Protein AF-A0A7V3ZSU4-F1 (afdb_monomer_lite)

Organism: NCBI:txid2052148

Radius of gyration: 18.37 Å; chains: 1; bounding box: 47×34×72 Å

Secondary structure (DSSP, 8-state):
------------------SSTTBSSSSB-S-----SS-EEEEEEEEEEESSTTSTTSEEEEEEEEEEEETTTEEEEEEESSSS-EEEEEEEEEEEETTEEEEEEEEEEE-SSSS--TT-SSTTTSS-TTT---GGGPPPP-TTEEEEEEEEEETTEEEEEEEESGGG---STTGGGGBGGGGSSS--TT--EEEEEEEEEEETTEEEEEEE-SS-EEEEEEEEETTEEEEEEEE-THHHHTT-TT---EEEEEEEEEE-

pLDDT: mean 83.42, std 14.7, range [30.23, 97.88]

Sequence (259 aa):
MKGWILNIIIIGVLYSQVGRVASLLEIPVADFPESSIPSYYFGNDFSMALNTNDNHFFDMDYIHFNVYFLEKFGAGINFFTTREIGIDFIYKFFSAPNVPSIALGVRNFTYARYISSAGGKPPDGGFKDENYTGKKRRNPEIFSIFIVSSYSIRDYNFHLGIGRGEFVGYGPHSKYLNTDVFVDTYHELAFGIFAGFEYKYSERFNYIVEIDGRDLTLGFKGKYGMVNYFFEITKLELWIWRAKSLYPRIAFGWMIRIK

Structure (mmCIF, N/CA/C/O backbone):
data_AF-A0A7V3ZSU4-F1
#
_entry.id   AF-A0A7V3ZSU4-F1
#
loop_
_atom_site.group_PDB
_atom_site.id
_atom_site.type_symbol
_atom_site.label_atom_id
_atom_site.label_alt_id
_atom_site.label_comp_id
_atom_site.label_asym_id
_atom_site.label_entity_id
_atom_site.label_seq_id
_atom_site.pdbx_PDB_ins_code
_atom_site.Cartn_x
_atom_site.Cartn_y
_atom_site.Cartn_z
_atom_site.occupancy
_atom_site.B_iso_or_equiv
_atom_site.auth_seq_id
_atom_site.auth_comp_id
_atom_site.auth_asym_id
_atom_site.auth_atom_id
_atom_site.pdbx_PDB_model_num
ATOM 1 N N . MET A 1 1 ? -4.220 17.898 46.103 1.00 39.12 1 MET A N 1
ATOM 2 C CA . MET A 1 1 ? -3.679 17.765 44.732 1.00 39.12 1 MET A CA 1
ATOM 3 C C . MET A 1 1 ? -4.814 17.384 43.806 1.00 39.12 1 MET A C 1
ATOM 5 O O . MET A 1 1 ? -5.595 16.509 44.149 1.00 39.12 1 MET A O 1
ATOM 9 N N . LYS A 1 2 ? -4.970 18.158 42.731 1.00 33.81 2 LYS A N 1
ATOM 10 C CA . LYS A 1 2 ? -6.132 18.172 41.840 1.00 33.81 2 LYS A CA 1
ATOM 11 C C . LYS A 1 2 ? -6.295 16.839 41.113 1.00 33.81 2 LYS A C 1
ATOM 13 O O . LYS A 1 2 ? -5.350 16.348 40.507 1.00 33.81 2 LYS A O 1
ATOM 18 N N . GLY A 1 3 ? -7.514 16.315 41.169 1.00 41.91 3 GLY A N 1
ATOM 19 C CA . GLY A 1 3 ? -7.972 15.233 40.318 1.00 41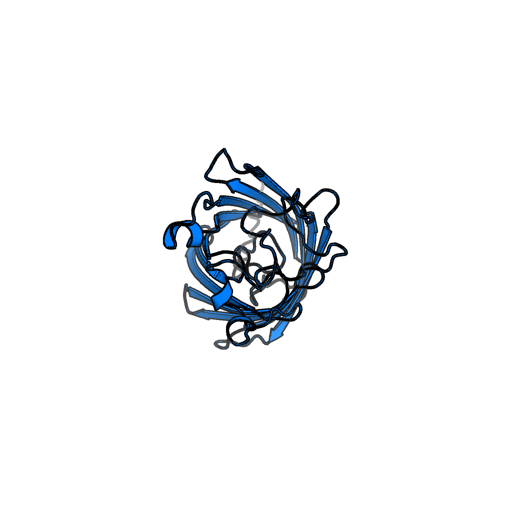.91 3 GLY A CA 1
ATOM 20 C C . GLY A 1 3 ? -8.172 15.721 38.891 1.00 41.91 3 GLY A C 1
ATOM 21 O O . GLY A 1 3 ? -8.811 16.744 38.686 1.00 41.91 3 GLY A O 1
ATOM 22 N N . TRP A 1 4 ? -7.624 14.961 37.949 1.00 36.72 4 TRP A N 1
ATOM 23 C CA . TRP A 1 4 ? -8.067 14.844 36.562 1.00 36.72 4 TRP A CA 1
ATOM 24 C C . TRP A 1 4 ? -7.744 13.412 36.131 1.00 36.72 4 TRP A C 1
ATOM 26 O O . TRP A 1 4 ? -6.718 13.134 35.520 1.00 36.72 4 TRP A O 1
ATOM 36 N N . ILE A 1 5 ? -8.614 12.479 36.523 1.00 42.09 5 ILE A N 1
ATOM 37 C CA . ILE A 1 5 ? -8.741 11.194 35.839 1.00 42.09 5 ILE A CA 1
ATOM 38 C C . ILE A 1 5 ? -9.513 11.517 34.563 1.00 42.09 5 ILE A C 1
ATOM 40 O O . ILE A 1 5 ? -10.736 11.638 34.591 1.00 42.09 5 ILE A O 1
ATOM 44 N N . LEU A 1 6 ? -8.803 11.726 33.455 1.00 35.16 6 LEU A N 1
ATOM 45 C CA . LEU A 1 6 ? -9.437 11.753 32.145 1.00 35.16 6 LEU A CA 1
ATOM 46 C C . LEU A 1 6 ? -9.429 10.324 31.600 1.00 35.16 6 LEU A C 1
ATOM 48 O O . LEU A 1 6 ? -8.487 9.883 30.945 1.00 35.16 6 LEU A O 1
ATOM 52 N N . ASN A 1 7 ? -10.495 9.596 31.920 1.00 36.03 7 ASN A N 1
ATOM 53 C CA . ASN A 1 7 ? -10.893 8.415 31.173 1.00 36.03 7 ASN A CA 1
ATOM 54 C C . ASN A 1 7 ? -11.222 8.847 29.737 1.00 36.03 7 ASN A C 1
ATOM 56 O O . ASN A 1 7 ? -12.282 9.410 29.484 1.00 36.03 7 ASN A O 1
ATOM 60 N N . ILE A 1 8 ? -10.322 8.567 28.798 1.00 37.16 8 ILE A N 1
ATOM 61 C CA . ILE A 1 8 ? -10.680 8.363 27.392 1.00 37.16 8 ILE A CA 1
ATOM 62 C C . ILE A 1 8 ? -10.180 6.966 27.040 1.00 37.16 8 ILE A C 1
ATOM 64 O O . ILE A 1 8 ? -9.132 6.781 26.429 1.00 37.16 8 ILE A O 1
ATOM 68 N N . ILE A 1 9 ? -10.932 5.968 27.494 1.00 36.97 9 ILE A N 1
ATOM 69 C CA . ILE A 1 9 ? -10.898 4.637 26.901 1.00 36.97 9 ILE A CA 1
ATOM 70 C C . ILE A 1 9 ? -11.862 4.711 25.718 1.00 36.97 9 ILE A C 1
ATOM 72 O O . ILE A 1 9 ? -13.071 4.589 25.882 1.00 36.97 9 ILE A O 1
ATOM 76 N N . ILE A 1 10 ? -11.325 4.972 24.528 1.00 35.75 10 ILE A N 1
ATOM 77 C CA . ILE A 1 10 ? -11.995 4.599 23.282 1.00 35.75 10 ILE A CA 1
ATOM 78 C C . ILE A 1 10 ? -11.337 3.286 22.867 1.00 35.75 10 ILE A C 1
ATOM 80 O O . ILE A 1 10 ? -10.329 3.291 22.163 1.00 35.75 10 ILE A O 1
ATOM 84 N N . ILE A 1 11 ? -11.881 2.166 23.348 1.00 33.34 11 ILE A N 1
ATOM 85 C CA . ILE A 1 11 ? -11.687 0.869 22.691 1.00 33.34 11 ILE A CA 1
ATOM 86 C C . ILE A 1 11 ? -12.668 0.882 21.520 1.00 33.34 11 ILE A C 1
ATOM 88 O O . ILE A 1 11 ? -13.802 0.430 21.623 1.00 33.34 11 ILE A O 1
ATOM 92 N N . GLY A 1 12 ? -12.258 1.537 20.438 1.00 30.23 12 GLY A N 1
ATOM 93 C CA . GLY A 1 12 ? -12.753 1.185 19.115 1.00 30.23 12 GLY A CA 1
ATOM 94 C C . GLY A 1 12 ? -11.880 0.050 18.596 1.00 30.23 12 GLY A C 1
ATOM 95 O O . GLY A 1 12 ? -10.727 -0.071 19.006 1.00 30.23 12 GLY A O 1
ATOM 96 N N . VAL A 1 13 ? -12.389 -0.778 17.694 1.00 33.59 13 VAL A N 1
ATOM 97 C CA . VAL A 1 13 ? -11.529 -1.676 16.918 1.00 33.59 13 VAL A CA 1
ATOM 98 C C . VAL A 1 13 ? -10.606 -0.784 16.077 1.00 33.59 13 VAL A C 1
ATOM 100 O O . VAL A 1 13 ? -11.036 -0.128 15.129 1.00 33.59 13 VAL A O 1
ATOM 103 N N . LEU A 1 14 ? -9.347 -0.644 16.495 1.00 35.84 14 LEU A N 1
ATOM 104 C CA . LEU A 1 14 ? -8.402 0.292 15.890 1.00 35.84 14 LEU A CA 1
ATOM 105 C C . LEU A 1 14 ? -7.689 -0.380 14.716 1.00 35.84 14 LEU A C 1
ATOM 107 O O . LEU A 1 14 ? -6.674 -1.046 14.891 1.00 35.84 14 LEU A O 1
ATOM 111 N N . TYR A 1 15 ? -8.209 -0.168 13.509 1.00 44.75 15 TYR A N 1
ATOM 112 C CA . TYR A 1 15 ? -7.490 -0.475 12.276 1.00 44.75 15 TYR A CA 1
ATOM 113 C C . TYR A 1 15 ? -6.281 0.463 12.148 1.00 44.75 15 TYR A C 1
ATOM 115 O O . TYR A 1 15 ? -6.431 1.689 12.115 1.00 44.75 15 TYR A O 1
ATOM 123 N N . SER A 1 16 ? -5.074 -0.097 12.091 1.00 38.56 16 SER A N 1
ATOM 124 C CA . SER A 1 16 ? -3.896 0.637 11.638 1.00 38.56 16 SER A CA 1
ATOM 125 C C . SER A 1 16 ? -3.973 0.726 10.116 1.00 38.56 16 SER A C 1
ATOM 127 O O . SER A 1 16 ? -3.949 -0.271 9.402 1.00 38.56 16 SER A O 1
ATOM 129 N N . GLN A 1 17 ? -4.138 1.939 9.613 1.00 49.03 17 GLN A N 1
ATOM 130 C CA . GLN A 1 17 ? -3.923 2.256 8.206 1.00 49.03 17 GLN A CA 1
ATOM 131 C C . GLN A 1 17 ? -2.614 3.026 8.145 1.00 49.03 17 GLN A C 1
ATOM 133 O O . GLN A 1 17 ? -2.356 3.839 9.046 1.00 49.03 17 GLN A O 1
ATOM 138 N N . VAL A 1 18 ? -1.793 2.759 7.135 1.00 57.19 18 VAL A N 1
ATOM 139 C CA . VAL A 1 18 ? -0.548 3.497 6.908 1.00 57.19 18 VAL A CA 1
ATOM 140 C C . VAL A 1 18 ? -0.363 3.791 5.421 1.00 57.19 18 VAL A C 1
ATOM 142 O O . VAL A 1 18 ? -1.021 3.167 4.591 1.00 57.19 18 VAL A O 1
ATOM 145 N N . GLY A 1 19 ? 0.400 4.842 5.120 1.00 69.06 19 GLY A N 1
ATOM 146 C CA . GLY A 1 19 ? 0.524 5.411 3.783 1.00 69.06 19 GLY A CA 1
ATOM 147 C C . GLY A 1 19 ? -0.785 6.006 3.266 1.00 69.06 19 GLY A C 1
ATOM 148 O O . GLY A 1 19 ? -1.272 7.037 3.744 1.00 69.06 19 GLY A O 1
ATOM 149 N N . ARG A 1 20 ? -1.372 5.353 2.265 1.00 78.94 20 ARG A N 1
ATOM 150 C CA . ARG A 1 20 ? -2.502 5.880 1.485 1.00 78.94 20 ARG A CA 1
ATOM 151 C C . ARG A 1 20 ? -3.852 5.593 2.127 1.00 78.94 20 ARG A C 1
ATOM 153 O O . ARG A 1 20 ? -3.966 4.799 3.065 1.00 78.94 20 ARG A O 1
ATOM 160 N N . VAL A 1 21 ? -4.901 6.213 1.589 1.00 78.81 21 VAL A N 1
ATOM 161 C CA . VAL A 1 21 ? -6.260 6.027 2.098 1.00 78.81 21 VAL A CA 1
ATOM 162 C C . VAL A 1 21 ? -6.669 4.547 2.077 1.00 78.81 21 VAL A C 1
ATOM 164 O O . VAL A 1 21 ? -6.606 3.879 1.045 1.00 78.81 21 VAL A O 1
ATOM 167 N N . ALA A 1 22 ? -7.086 4.050 3.240 1.00 85.56 22 ALA A N 1
ATOM 168 C CA . ALA A 1 22 ? -7.506 2.685 3.509 1.00 85.56 22 ALA A CA 1
ATOM 169 C C . ALA A 1 22 ? -6.569 1.623 2.928 1.00 85.56 22 ALA A C 1
ATOM 171 O O . ALA A 1 22 ? -7.002 0.797 2.130 1.00 85.56 22 ALA A O 1
ATOM 172 N N . SER A 1 23 ? -5.302 1.640 3.339 1.00 90.44 23 SER A N 1
ATOM 173 C CA . SER A 1 23 ? -4.305 0.663 2.884 1.00 90.44 23 SER A CA 1
ATOM 174 C C . SER A 1 23 ? -3.972 -0.370 3.958 1.00 90.44 23 SER A C 1
ATOM 176 O O . SER A 1 23 ? -4.029 -0.076 5.161 1.00 90.44 23 SER A O 1
ATOM 178 N N . LEU A 1 24 ? -3.637 -1.585 3.517 1.00 91.56 24 LEU A N 1
ATOM 179 C CA . LEU A 1 24 ? -3.067 -2.624 4.368 1.00 91.56 24 LEU A CA 1
ATOM 180 C C . LEU A 1 24 ? -1.618 -2.259 4.706 1.00 91.56 24 LEU A C 1
ATOM 182 O O . LEU A 1 24 ? -1.388 -1.797 5.827 1.00 91.56 24 LEU A O 1
ATOM 186 N N . LEU A 1 25 ? -0.713 -2.403 3.739 1.00 90.94 25 LEU A N 1
ATOM 187 C CA . LEU A 1 25 ? 0.520 -1.633 3.600 1.00 90.94 25 LEU A CA 1
ATOM 188 C C . LEU A 1 25 ? 0.436 -0.793 2.317 1.00 90.94 25 LEU A C 1
ATOM 190 O O . LEU A 1 25 ? 0.281 0.424 2.391 1.00 90.94 25 LEU A O 1
ATOM 194 N N . GLU A 1 26 ? 0.358 -1.448 1.160 1.00 88.88 26 GLU A N 1
ATOM 195 C CA . GLU A 1 26 ? 0.204 -0.830 -0.156 1.00 88.88 26 GLU A CA 1
ATOM 196 C C . GLU A 1 26 ? -1.199 -1.081 -0.720 1.00 88.88 26 GLU A C 1
ATOM 198 O O . GLU A 1 26 ? -1.852 -0.146 -1.192 1.00 88.88 26 GLU A O 1
ATOM 203 N N . ILE A 1 27 ? -1.733 -2.306 -0.634 1.00 93.38 27 ILE A N 1
ATOM 204 C CA . ILE A 1 27 ? -3.038 -2.644 -1.236 1.00 93.38 27 ILE A CA 1
ATOM 205 C C . ILE A 1 27 ? -4.217 -1.962 -0.518 1.00 93.38 27 ILE A C 1
ATOM 207 O O . ILE A 1 27 ? -4.163 -1.741 0.696 1.00 93.38 27 ILE A O 1
ATOM 211 N N . PRO A 1 28 ? -5.317 -1.627 -1.221 1.00 94.44 28 PRO A N 1
ATOM 212 C CA . PRO A 1 28 ? -6.498 -1.067 -0.580 1.00 94.44 28 PRO A CA 1
ATOM 213 C C . PRO A 1 28 ? -7.215 -2.126 0.262 1.00 94.44 28 PRO A C 1
ATOM 215 O O . PRO A 1 28 ? -7.177 -3.314 -0.047 1.00 94.44 28 PRO A O 1
ATOM 218 N N . VAL A 1 29 ? -7.936 -1.684 1.290 1.00 94.94 29 VAL A N 1
ATOM 219 C CA . VAL A 1 29 ? -8.804 -2.513 2.133 1.00 94.94 29 VAL A CA 1
ATOM 220 C C . VAL A 1 29 ? -10.192 -1.892 2.254 1.00 94.94 29 VAL A C 1
ATOM 222 O O . VAL A 1 29 ? -10.363 -0.675 2.189 1.00 94.94 29 VAL A O 1
ATOM 225 N N . ALA A 1 30 ? -11.206 -2.729 2.464 1.00 94.44 30 ALA A N 1
ATOM 226 C CA . ALA A 1 30 ? -12.580 -2.285 2.687 1.00 94.44 30 ALA A CA 1
ATOM 227 C C . ALA A 1 30 ? -12.882 -1.894 4.146 1.00 94.44 30 ALA A C 1
ATOM 229 O O . ALA A 1 30 ? -13.979 -1.411 4.421 1.00 94.44 30 ALA A O 1
ATOM 230 N N . ASP A 1 31 ? -11.943 -2.080 5.078 1.00 87.19 31 ASP A N 1
ATOM 231 C CA . ASP A 1 31 ? -12.163 -1.798 6.498 1.00 87.19 31 ASP A CA 1
ATOM 232 C C . ASP A 1 31 ? -11.648 -0.398 6.859 1.00 87.19 31 ASP A C 1
ATOM 234 O O . ASP A 1 31 ? -10.476 -0.065 6.663 1.00 87.19 31 ASP A O 1
ATOM 238 N N . PHE A 1 32 ? -12.548 0.442 7.378 1.00 82.62 32 PHE A N 1
ATOM 239 C CA . PHE A 1 32 ? -12.263 1.829 7.761 1.00 82.62 32 PHE A CA 1
ATOM 240 C C . PHE A 1 32 ? -12.278 1.993 9.277 1.00 82.62 32 PHE A C 1
ATOM 242 O O . PHE A 1 32 ? -12.976 1.236 9.954 1.00 82.62 32 PHE A O 1
ATOM 249 N N . PRO A 1 33 ? -11.578 3.006 9.820 1.00 71.75 33 PRO A N 1
ATOM 250 C CA . PRO A 1 33 ? -11.701 3.352 11.224 1.00 71.75 33 PRO A CA 1
ATOM 251 C C . PRO A 1 33 ? -13.164 3.683 11.538 1.00 71.75 33 PRO A C 1
ATOM 253 O O . PRO A 1 33 ? -13.758 4.552 10.895 1.00 71.75 33 PRO A O 1
ATOM 256 N N . GLU A 1 34 ? -13.737 3.000 12.526 1.00 72.31 34 GLU A N 1
ATOM 257 C CA . GLU A 1 34 ? -15.062 3.326 13.053 1.00 72.31 34 GLU A CA 1
ATOM 258 C C . GLU A 1 34 ? -14.978 4.672 13.781 1.00 72.31 34 GLU A C 1
ATOM 260 O O . GLU A 1 34 ? -14.243 4.837 14.762 1.00 72.31 34 GLU A O 1
ATOM 265 N N . SER A 1 35 ? -15.652 5.681 13.235 1.00 70.19 35 SER A N 1
ATOM 266 C CA . SER A 1 35 ? -15.652 7.034 13.778 1.00 70.19 35 SER A CA 1
ATOM 267 C C . SER A 1 35 ? -16.869 7.807 13.282 1.00 70.19 35 SER A C 1
ATOM 269 O O . SER A 1 35 ? -17.070 7.997 12.081 1.00 70.19 35 SER A O 1
ATOM 271 N N . SER A 1 36 ? -17.640 8.331 14.234 1.00 71.44 36 SER A N 1
ATOM 272 C CA . SER A 1 36 ? -18.780 9.222 13.993 1.00 71.44 36 SER A CA 1
ATOM 273 C C . SER A 1 36 ? -18.369 10.634 13.556 1.00 71.44 36 SER A C 1
ATOM 275 O O . SER A 1 36 ? -19.188 11.379 13.022 1.00 71.44 36 SER A O 1
ATOM 277 N N . ILE A 1 37 ? -17.103 10.999 13.767 1.00 81.69 37 ILE A N 1
ATOM 278 C CA . ILE A 1 37 ? -16.507 12.287 13.394 1.00 81.69 37 ILE A CA 1
ATOM 279 C C . ILE A 1 37 ? -15.445 12.037 12.314 1.00 81.69 37 ILE A C 1
ATOM 281 O O . ILE A 1 37 ? -14.771 10.996 12.372 1.00 81.69 37 ILE A O 1
ATOM 285 N N . PRO A 1 38 ? -15.261 12.959 11.347 1.00 86.75 38 PRO A N 1
ATOM 286 C CA . PRO A 1 38 ? -14.153 12.881 10.410 1.00 86.75 38 PRO A CA 1
ATOM 287 C C . PRO A 1 38 ? -12.818 12.640 11.118 1.00 86.75 38 PRO A C 1
ATOM 289 O O . PRO A 1 38 ? -12.510 13.289 12.113 1.00 86.75 38 PRO A O 1
ATOM 292 N N . SER A 1 39 ? -12.042 11.678 10.626 1.00 87.94 39 SER A N 1
ATOM 293 C CA . SER A 1 39 ? -10.711 11.374 11.152 1.00 87.94 39 SER A CA 1
ATOM 294 C C . SER A 1 39 ? -9.662 11.767 10.132 1.00 87.94 39 SER A C 1
ATOM 296 O O . SER A 1 39 ? -9.688 11.263 9.011 1.00 87.94 39 SER A O 1
ATOM 298 N N . TYR A 1 40 ? -8.747 12.642 10.538 1.00 90.31 40 TYR A N 1
ATOM 299 C CA . TYR A 1 40 ? -7.681 13.159 9.692 1.00 90.31 40 TYR A CA 1
ATOM 300 C C . TYR A 1 40 ? -6.367 12.472 10.033 1.00 90.31 40 TYR A C 1
ATOM 302 O O . TYR A 1 40 ? -6.069 12.228 11.203 1.00 90.31 40 TYR A O 1
ATOM 310 N N . TYR A 1 41 ? -5.576 12.174 9.015 1.00 91.00 41 TYR A N 1
ATOM 311 C CA . TYR A 1 41 ? -4.274 11.548 9.155 1.00 91.00 41 TYR A CA 1
ATOM 312 C C . TYR A 1 41 ? -3.263 12.293 8.302 1.00 91.00 41 TYR A C 1
ATOM 314 O O . TYR A 1 41 ? -3.549 12.661 7.164 1.00 91.00 41 TYR A O 1
ATOM 322 N N . PHE A 1 42 ? -2.084 12.498 8.867 1.00 91.25 42 PHE A N 1
ATOM 323 C CA . PHE A 1 42 ? -0.940 13.086 8.189 1.00 91.25 42 PHE A CA 1
ATOM 324 C C . PHE A 1 42 ? 0.247 12.152 8.348 1.00 91.25 42 PHE A C 1
ATOM 326 O O . PHE A 1 42 ? 0.523 11.720 9.468 1.00 91.25 42 PHE A O 1
ATOM 333 N N . GLY A 1 43 ? 0.939 11.844 7.261 1.00 90.56 43 GLY A N 1
ATOM 334 C CA . GLY A 1 43 ? 2.009 10.864 7.294 1.00 90.56 43 GLY A CA 1
ATOM 335 C C . GLY A 1 43 ? 3.017 11.009 6.180 1.00 90.56 43 GLY A C 1
ATOM 336 O O . GLY A 1 43 ? 2.914 11.903 5.338 1.00 90.56 43 GLY A O 1
ATOM 337 N N . ASN A 1 44 ? 4.002 10.126 6.225 1.00 86.81 44 ASN A N 1
ATOM 338 C CA . ASN A 1 44 ? 5.132 10.105 5.318 1.00 86.81 44 ASN A CA 1
ATOM 339 C C . ASN A 1 44 ? 5.806 8.731 5.371 1.00 86.81 44 ASN A C 1
ATOM 341 O O . ASN A 1 44 ? 5.921 8.133 6.450 1.00 86.81 44 ASN A O 1
ATOM 345 N N . ASP A 1 45 ? 6.270 8.294 4.203 1.00 88.69 45 ASP A N 1
ATOM 346 C CA . ASP A 1 45 ? 6.807 6.963 3.972 1.00 88.69 45 ASP A CA 1
ATOM 347 C C . ASP A 1 45 ? 8.187 7.071 3.308 1.00 88.69 45 ASP A C 1
ATOM 349 O O . ASP A 1 45 ? 8.444 7.947 2.477 1.00 88.69 45 ASP A O 1
ATOM 353 N N . PHE A 1 46 ? 9.090 6.176 3.693 1.00 87.50 46 PHE A N 1
ATOM 354 C CA . PHE A 1 46 ? 10.474 6.120 3.237 1.00 87.50 46 PHE A CA 1
ATOM 355 C C . PHE A 1 46 ? 10.787 4.725 2.723 1.00 87.50 46 PHE A C 1
ATOM 357 O O . PHE A 1 46 ? 10.385 3.742 3.346 1.00 87.50 46 PHE A O 1
ATOM 364 N N . SER A 1 47 ? 11.590 4.632 1.668 1.00 86.94 47 SER A N 1
ATOM 365 C CA . SER A 1 47 ? 12.084 3.361 1.148 1.00 86.94 47 SER A CA 1
ATOM 366 C C . SER A 1 47 ? 13.577 3.426 0.846 1.00 86.94 47 SER A C 1
ATOM 368 O O . SER A 1 47 ? 14.139 4.467 0.499 1.00 86.94 47 SER A O 1
ATOM 370 N N . MET A 1 48 ? 14.246 2.291 1.025 1.00 88.00 48 MET A N 1
ATOM 371 C CA . MET A 1 48 ? 15.668 2.128 0.770 1.00 88.00 48 MET A CA 1
ATOM 372 C C . MET A 1 48 ? 15.935 0.787 0.089 1.00 88.00 48 MET A C 1
ATOM 374 O O . MET A 1 48 ? 15.537 -0.273 0.577 1.00 88.00 48 MET A O 1
ATOM 378 N N . ALA A 1 49 ? 16.654 0.817 -1.029 1.00 86.50 49 ALA A N 1
ATOM 379 C CA . ALA A 1 49 ? 17.080 -0.384 -1.731 1.00 86.50 49 ALA A CA 1
ATOM 380 C C . ALA A 1 49 ? 18.102 -1.170 -0.899 1.00 86.50 49 ALA A C 1
ATOM 382 O O . ALA A 1 49 ? 19.035 -0.599 -0.334 1.00 86.50 49 ALA A O 1
ATOM 383 N N . LEU A 1 50 ? 18.017 -2.503 -0.906 1.00 87.00 50 LEU A N 1
ATOM 384 C CA . LEU A 1 50 ? 19.041 -3.351 -0.276 1.00 87.00 50 LEU A CA 1
ATOM 385 C C . LEU A 1 50 ? 20.373 -3.388 -1.048 1.00 87.00 50 LEU A C 1
ATOM 387 O O . LEU A 1 50 ? 21.345 -3.977 -0.578 1.00 87.00 50 LEU A O 1
ATOM 391 N N . ASN A 1 51 ? 20.436 -2.765 -2.227 1.00 84.69 51 ASN A N 1
ATOM 392 C CA . ASN A 1 51 ? 21.647 -2.620 -3.027 1.00 84.69 51 ASN A CA 1
ATOM 393 C C . ASN A 1 51 ? 22.001 -1.142 -3.204 1.00 84.69 51 ASN A C 1
ATOM 395 O O . ASN A 1 51 ? 21.230 -0.371 -3.769 1.00 84.69 51 ASN A O 1
ATOM 399 N N . THR A 1 52 ? 23.217 -0.776 -2.807 1.00 77.69 52 THR A N 1
ATOM 400 C CA . THR A 1 52 ? 23.748 0.591 -2.899 1.00 77.69 52 THR A CA 1
ATOM 401 C C . THR A 1 52 ? 23.976 1.082 -4.329 1.00 77.69 52 THR A C 1
ATOM 403 O O . THR A 1 52 ? 24.134 2.279 -4.536 1.00 77.69 52 THR A O 1
ATOM 406 N N . ASN A 1 53 ? 23.972 0.186 -5.323 1.00 79.00 53 ASN A N 1
ATOM 407 C CA . ASN A 1 53 ? 24.088 0.534 -6.745 1.00 79.00 53 ASN A CA 1
ATOM 408 C C . ASN A 1 53 ? 22.726 0.761 -7.434 1.00 79.00 53 ASN A C 1
ATOM 410 O O . ASN A 1 53 ? 22.648 0.823 -8.668 1.00 79.00 53 ASN A O 1
ATOM 414 N N . ASP A 1 54 ? 21.633 0.810 -6.671 1.00 77.88 54 ASP A N 1
ATOM 415 C CA . ASP A 1 54 ? 20.343 1.241 -7.199 1.00 77.88 54 ASP A CA 1
ATOM 416 C C . ASP A 1 54 ? 20.369 2.749 -7.508 1.00 77.88 54 ASP A C 1
ATOM 418 O O . ASP A 1 54 ? 20.943 3.535 -6.756 1.00 77.88 54 ASP A O 1
ATOM 422 N N . ASN A 1 55 ? 19.759 3.160 -8.625 1.00 75.00 55 ASN A N 1
ATOM 423 C CA . ASN A 1 55 ? 19.756 4.570 -9.041 1.00 75.00 55 ASN A CA 1
ATOM 424 C C . ASN A 1 55 ? 18.896 5.434 -8.104 1.00 75.00 55 ASN A C 1
ATOM 426 O O . ASN A 1 55 ? 19.105 6.641 -8.013 1.00 75.00 55 ASN A O 1
ATOM 430 N N . HIS A 1 56 ? 17.968 4.799 -7.389 1.00 79.75 56 HIS A N 1
ATOM 431 C CA . HIS A 1 56 ? 17.166 5.385 -6.330 1.00 79.75 56 HIS A CA 1
ATOM 432 C C . HIS A 1 56 ? 17.425 4.577 -5.059 1.00 79.75 56 HIS A C 1
ATOM 434 O O . HIS A 1 56 ? 16.560 3.843 -4.591 1.00 79.75 56 HIS A O 1
ATOM 440 N N . PHE A 1 57 ? 18.650 4.647 -4.525 1.00 80.56 57 PHE A N 1
ATOM 441 C CA . PHE A 1 57 ? 19.013 3.927 -3.298 1.00 80.56 57 PHE A CA 1
ATOM 442 C C . PHE A 1 57 ? 18.099 4.283 -2.122 1.00 80.56 57 PHE A C 1
ATOM 444 O O . PHE A 1 57 ? 17.755 3.408 -1.339 1.00 80.56 57 PHE A O 1
ATOM 451 N N . PHE A 1 58 ? 17.692 5.545 -2.030 1.00 83.38 58 PHE A N 1
ATOM 452 C CA . PHE A 1 58 ? 16.742 6.045 -1.048 1.00 83.38 58 PHE A CA 1
ATOM 453 C C . PHE A 1 58 ? 15.684 6.887 -1.754 1.00 83.38 58 PHE A C 1
ATOM 455 O O . PHE A 1 58 ? 16.014 7.673 -2.647 1.00 83.38 58 PHE A O 1
ATOM 462 N N . ASP A 1 59 ? 14.440 6.741 -1.325 1.00 81.75 59 ASP A N 1
ATOM 463 C CA . ASP A 1 59 ? 13.301 7.512 -1.797 1.00 81.75 59 ASP A CA 1
ATOM 464 C C . ASP A 1 59 ? 12.298 7.745 -0.663 1.00 81.75 59 ASP A C 1
ATOM 466 O O . ASP A 1 59 ? 12.358 7.129 0.405 1.00 81.75 59 ASP A O 1
ATOM 470 N N . MET A 1 60 ? 11.417 8.712 -0.882 1.00 81.62 60 MET A N 1
ATOM 471 C CA . MET A 1 60 ? 10.438 9.144 0.100 1.00 81.62 60 MET A CA 1
ATOM 472 C C . MET A 1 60 ? 9.214 9.676 -0.632 1.00 81.62 60 MET A C 1
ATOM 474 O O . MET A 1 60 ? 9.345 10.590 -1.451 1.00 81.62 60 MET A O 1
ATOM 478 N N . ASP A 1 61 ? 8.039 9.177 -0.271 1.00 79.31 61 ASP A N 1
ATOM 479 C CA . ASP A 1 61 ? 6.790 9.847 -0.612 1.00 79.31 61 ASP A CA 1
ATOM 480 C C . ASP A 1 61 ? 6.617 11.019 0.347 1.00 79.31 61 ASP A C 1
ATOM 482 O O . ASP A 1 61 ? 6.365 10.831 1.533 1.00 79.31 61 ASP A O 1
ATOM 486 N N . TYR A 1 62 ? 6.807 12.244 -0.145 1.00 75.19 62 TYR A N 1
ATOM 487 C CA . TYR A 1 62 ? 6.921 13.456 0.669 1.00 75.19 62 TYR A CA 1
ATOM 488 C C . TYR A 1 62 ? 5.884 13.551 1.786 1.00 75.19 62 TYR A C 1
ATOM 490 O O . TYR A 1 62 ? 6.258 13.719 2.944 1.00 75.19 62 TYR A O 1
ATOM 498 N N . ILE A 1 63 ? 4.597 13.522 1.448 1.00 85.19 63 ILE A N 1
ATOM 499 C CA . ILE A 1 63 ? 3.514 13.740 2.410 1.00 85.19 63 ILE A CA 1
ATOM 500 C C . ILE A 1 63 ? 2.251 13.023 1.937 1.00 85.19 63 ILE A C 1
ATOM 502 O O . ILE A 1 63 ? 1.850 13.155 0.778 1.00 85.19 63 ILE A O 1
ATOM 506 N N . HIS A 1 64 ? 1.560 12.385 2.878 1.00 88.69 64 HIS A N 1
ATOM 507 C CA . HIS A 1 64 ? 0.201 11.878 2.715 1.00 88.69 64 HIS A CA 1
ATOM 508 C C . HIS A 1 64 ? -0.745 12.611 3.661 1.00 88.69 64 HIS A C 1
ATOM 510 O O . HIS A 1 64 ? -0.456 12.790 4.848 1.00 88.69 64 HIS A O 1
ATOM 516 N N . PHE A 1 65 ? -1.903 13.006 3.144 1.00 92.56 65 PHE A N 1
ATOM 517 C CA . PHE A 1 65 ? -3.006 13.520 3.943 1.00 92.56 65 PHE A CA 1
ATOM 518 C C . PHE A 1 65 ? -4.265 12.721 3.645 1.00 92.56 65 PHE A C 1
ATOM 520 O O . PHE A 1 65 ? -4.750 12.755 2.518 1.00 92.56 65 PHE A O 1
ATOM 527 N N . ASN A 1 66 ? -4.818 12.051 4.655 1.00 92.81 66 ASN A N 1
ATOM 528 C CA . ASN A 1 66 ? -6.010 11.223 4.515 1.00 92.81 66 ASN A CA 1
ATOM 529 C C . ASN A 1 66 ? -7.134 11.716 5.426 1.00 92.81 66 ASN A C 1
ATOM 531 O O . ASN A 1 66 ? -6.904 12.117 6.567 1.00 92.81 66 ASN A O 1
ATOM 535 N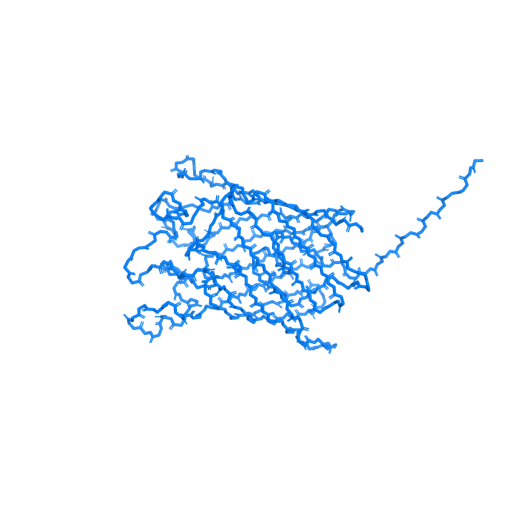 N . VAL A 1 67 ? -8.369 11.620 4.947 1.00 92.31 67 VAL A N 1
ATOM 536 C CA . VAL A 1 67 ? -9.582 11.882 5.720 1.00 92.31 67 VAL A CA 1
ATOM 537 C C . VAL A 1 67 ? -10.562 10.729 5.559 1.00 92.31 67 VAL A C 1
ATOM 539 O O . VAL A 1 67 ? -10.801 10.265 4.447 1.00 92.31 67 VAL A O 1
ATOM 542 N N . TYR A 1 68 ? -11.164 10.295 6.665 1.00 90.69 68 TYR A N 1
ATOM 543 C CA . TYR A 1 68 ? -12.238 9.298 6.681 1.00 90.69 68 TYR A CA 1
ATOM 544 C C . TYR A 1 68 ? -13.485 9.891 7.305 1.00 90.69 68 TYR A C 1
ATOM 546 O O . TYR A 1 68 ? -13.389 10.551 8.338 1.00 90.69 68 TYR A O 1
ATOM 554 N N . PHE A 1 69 ? -14.652 9.635 6.718 1.00 88.44 69 PHE A N 1
ATOM 555 C CA . PHE A 1 69 ? -15.921 10.140 7.233 1.00 88.44 69 PHE A CA 1
ATOM 556 C C . PHE A 1 69 ? -17.056 9.122 7.094 1.00 88.44 69 PHE A C 1
ATOM 558 O O . PHE A 1 69 ? -17.128 8.348 6.133 1.00 88.44 69 PHE A O 1
ATOM 565 N N . LEU A 1 70 ? -17.959 9.146 8.081 1.00 85.62 70 LEU A N 1
ATOM 566 C CA . LEU A 1 70 ? -19.185 8.338 8.137 1.00 85.62 70 LEU A CA 1
ATOM 567 C C . LEU A 1 70 ? -18.955 6.825 8.014 1.00 85.62 70 LEU A C 1
ATOM 569 O O . LEU A 1 70 ? -19.836 6.115 7.534 1.00 85.62 70 LEU A O 1
ATOM 573 N N . GLU A 1 71 ? -17.757 6.347 8.363 1.00 85.50 71 GLU A N 1
ATOM 574 C CA . GLU A 1 71 ? -17.338 4.941 8.232 1.00 85.50 71 GLU A CA 1
ATOM 575 C C . GLU A 1 71 ? -17.502 4.363 6.819 1.00 85.50 71 GLU A C 1
ATOM 577 O O . GLU A 1 71 ? -17.423 3.151 6.627 1.00 85.50 71 GLU A O 1
ATOM 582 N N . LYS A 1 72 ? -17.739 5.213 5.819 1.00 90.94 72 LYS A N 1
ATOM 583 C CA . LYS A 1 72 ? -18.124 4.820 4.460 1.00 90.94 72 LYS A CA 1
ATOM 584 C C . LYS A 1 72 ? -17.244 5.433 3.400 1.00 90.94 72 LYS A C 1
ATOM 586 O O . LYS A 1 72 ? -17.198 4.896 2.301 1.00 90.94 72 LYS A O 1
ATOM 591 N N . PHE A 1 73 ? -16.562 6.523 3.710 1.00 93.44 73 PHE A N 1
ATOM 592 C CA . PHE A 1 73 ? -15.790 7.258 2.732 1.00 93.44 73 PHE A CA 1
ATOM 593 C C . PHE A 1 73 ? -14.391 7.532 3.256 1.00 93.44 73 PHE A C 1
ATOM 595 O O . PHE A 1 73 ? -14.207 7.845 4.435 1.00 93.44 73 PHE A O 1
ATOM 602 N N . GLY A 1 74 ? -13.427 7.455 2.349 1.00 93.94 74 GLY A N 1
ATOM 603 C CA . GLY A 1 74 ? -12.075 7.940 2.546 1.00 93.94 74 GLY A CA 1
ATOM 604 C C . GLY A 1 74 ? -11.651 8.786 1.353 1.00 93.94 74 GLY A C 1
ATOM 605 O O . GLY A 1 74 ? -12.011 8.483 0.214 1.00 93.94 74 GLY A O 1
ATOM 606 N N . ALA A 1 75 ? -10.879 9.833 1.610 1.00 95.12 75 ALA A N 1
ATOM 607 C CA . ALA A 1 75 ? -10.170 10.577 0.581 1.00 95.12 75 ALA A CA 1
ATOM 608 C C . ALA A 1 75 ? -8.723 10.823 1.016 1.00 95.12 75 ALA A C 1
ATOM 610 O O . ALA A 1 75 ? -8.454 10.952 2.211 1.00 95.12 75 ALA A O 1
ATOM 611 N N . GLY A 1 76 ? -7.809 10.885 0.053 1.00 94.00 76 GLY A N 1
ATOM 612 C CA . GLY A 1 76 ? -6.385 11.085 0.296 1.00 94.00 76 GLY A CA 1
ATOM 613 C C . GLY A 1 76 ? -5.752 12.025 -0.720 1.00 94.00 76 GLY A C 1
ATOM 614 O O . GLY A 1 76 ? -6.164 12.057 -1.877 1.00 94.00 76 GLY A O 1
ATOM 615 N N . ILE A 1 77 ? -4.747 12.785 -0.297 1.00 94.38 77 ILE A N 1
ATOM 616 C CA . ILE A 1 77 ? -3.831 13.517 -1.175 1.00 94.38 77 ILE A CA 1
ATOM 617 C C . ILE A 1 77 ? -2.425 12.999 -0.883 1.00 94.38 77 ILE A C 1
ATOM 619 O O . ILE A 1 77 ? -1.985 13.026 0.266 1.00 94.38 77 ILE A O 1
ATOM 623 N N . ASN A 1 78 ? -1.730 12.551 -1.923 1.00 91.94 78 ASN A N 1
ATOM 624 C CA . ASN A 1 78 ? -0.404 11.950 -1.842 1.00 91.94 78 ASN A CA 1
ATOM 625 C C . ASN A 1 78 ? 0.577 12.761 -2.684 1.00 91.94 78 ASN A C 1
ATOM 627 O O . ASN A 1 78 ? 0.346 12.979 -3.875 1.00 91.94 78 ASN A O 1
ATOM 631 N N . PHE A 1 79 ? 1.672 13.190 -2.070 1.00 90.19 79 PHE A N 1
ATOM 632 C CA . PHE A 1 79 ? 2.781 13.860 -2.736 1.00 90.19 79 PHE A CA 1
ATOM 633 C C . PHE A 1 79 ? 3.911 12.851 -2.923 1.00 90.19 79 PHE A C 1
ATOM 635 O O . PHE A 1 79 ? 4.686 12.628 -2.001 1.00 90.19 79 PHE A O 1
ATOM 642 N N . PHE A 1 80 ? 4.016 12.265 -4.114 1.00 84.62 80 PHE A N 1
ATOM 643 C CA . PHE A 1 80 ? 5.094 11.326 -4.449 1.00 84.62 80 PHE A CA 1
ATOM 644 C C . PHE A 1 80 ? 6.409 12.074 -4.678 1.00 84.62 80 PHE A C 1
ATOM 646 O O . PHE A 1 80 ? 7.474 11.689 -4.215 1.00 84.62 80 PHE A O 1
ATOM 653 N N . THR A 1 81 ? 6.324 13.227 -5.344 1.00 83.62 81 THR A N 1
ATOM 654 C CA . THR A 1 81 ? 7.431 14.179 -5.482 1.00 83.62 81 THR A CA 1
ATOM 655 C C . THR A 1 81 ? 6.903 15.602 -5.303 1.00 83.62 81 THR A C 1
ATOM 657 O O . THR A 1 81 ? 5.700 15.830 -5.182 1.00 83.62 81 THR A O 1
ATOM 660 N N . THR A 1 82 ? 7.777 16.610 -5.370 1.00 83.06 82 THR A N 1
ATOM 661 C CA . THR A 1 82 ? 7.351 18.027 -5.379 1.00 83.06 82 THR A CA 1
ATOM 662 C C . THR A 1 82 ? 6.473 18.406 -6.576 1.00 83.06 82 THR A C 1
ATOM 664 O O . THR A 1 82 ? 5.896 19.493 -6.597 1.00 83.06 82 THR A O 1
ATOM 667 N N . ARG A 1 83 ? 6.394 17.541 -7.594 1.00 85.25 83 ARG A N 1
ATOM 668 C CA . ARG A 1 83 ? 5.611 17.772 -8.810 1.00 85.25 83 ARG A CA 1
ATOM 669 C C . ARG A 1 83 ? 4.481 16.759 -8.947 1.00 85.25 83 ARG A C 1
ATOM 671 O O . ARG A 1 83 ? 3.422 17.119 -9.446 1.00 85.25 83 ARG A O 1
ATOM 678 N N . GLU A 1 84 ? 4.664 15.525 -8.502 1.00 87.81 84 GLU A N 1
ATOM 679 C CA . GLU A 1 84 ? 3.713 14.438 -8.736 1.00 87.81 84 GLU A CA 1
ATOM 680 C C . GLU A 1 84 ? 2.779 14.262 -7.543 1.00 87.81 84 GLU A C 1
ATOM 682 O O . GLU A 1 84 ? 3.184 13.824 -6.468 1.00 87.81 84 GLU A O 1
ATOM 687 N N . ILE A 1 85 ? 1.517 14.633 -7.764 1.00 90.69 85 ILE A N 1
ATOM 688 C CA . ILE A 1 85 ? 0.455 14.618 -6.760 1.00 90.69 85 ILE A CA 1
ATOM 689 C C . ILE A 1 85 ? -0.637 13.664 -7.238 1.00 90.69 85 ILE A C 1
ATOM 691 O O . ILE A 1 85 ? -1.088 13.765 -8.384 1.00 90.69 85 ILE A O 1
ATOM 695 N N . GLY A 1 86 ? -1.061 12.752 -6.369 1.00 92.38 86 GLY A N 1
ATOM 696 C CA . GLY A 1 86 ? -2.192 11.857 -6.595 1.00 92.38 86 GLY A CA 1
ATOM 697 C C . GLY A 1 86 ? -3.310 12.122 -5.596 1.00 92.38 86 GLY A C 1
ATOM 698 O O . GLY A 1 86 ? -3.048 12.391 -4.424 1.00 92.38 86 GLY A O 1
ATOM 699 N N . ILE A 1 87 ? -4.554 12.035 -6.058 1.00 95.44 87 ILE A N 1
ATOM 700 C CA . ILE A 1 87 ? -5.738 12.097 -5.198 1.00 95.44 87 ILE A CA 1
ATOM 701 C C . ILE A 1 87 ? -6.409 10.726 -5.184 1.00 95.44 87 ILE A C 1
ATOM 703 O O . ILE A 1 87 ? -6.616 10.116 -6.236 1.00 95.44 87 ILE A O 1
ATOM 707 N N . ASP A 1 88 ? -6.773 10.273 -3.992 1.00 95.25 88 ASP A N 1
ATOM 708 C CA . ASP A 1 88 ? -7.414 8.988 -3.767 1.00 95.25 88 ASP A CA 1
ATOM 709 C C . ASP A 1 88 ? -8.824 9.177 -3.210 1.00 95.25 88 ASP A C 1
ATOM 711 O O . ASP A 1 88 ? -9.076 10.067 -2.398 1.00 95.25 88 ASP A O 1
ATOM 715 N N . PHE A 1 89 ? -9.730 8.290 -3.606 1.00 96.44 89 PHE A N 1
ATOM 716 C CA . PHE A 1 89 ? -11.091 8.198 -3.096 1.00 96.44 89 PHE A CA 1
ATOM 717 C C . PHE A 1 89 ? -11.459 6.737 -2.896 1.00 96.44 89 PHE A C 1
ATOM 719 O O . PHE A 1 89 ? -11.218 5.901 -3.764 1.00 96.44 89 PHE A O 1
ATOM 726 N N . ILE A 1 90 ? -12.111 6.429 -1.785 1.00 96.12 90 ILE A N 1
ATOM 727 C CA . ILE A 1 90 ? -12.629 5.093 -1.522 1.00 96.12 90 ILE A CA 1
ATOM 728 C C . ILE A 1 90 ? -14.007 5.178 -0.877 1.00 96.12 90 ILE A C 1
ATOM 730 O O . ILE A 1 90 ? -14.283 6.048 -0.049 1.00 96.12 90 ILE A O 1
ATOM 734 N N . TYR A 1 91 ? -14.880 4.262 -1.274 1.00 96.31 91 TYR A N 1
ATOM 735 C CA . TYR A 1 91 ? -16.240 4.135 -0.787 1.00 96.31 91 TYR A CA 1
ATOM 736 C C . TYR A 1 91 ? -16.521 2.686 -0.381 1.00 96.31 91 TYR A C 1
ATOM 738 O O . TYR A 1 91 ? -16.487 1.779 -1.215 1.00 96.31 91 TYR A O 1
ATOM 746 N N . LYS A 1 92 ? -16.832 2.468 0.901 1.00 95.50 92 LYS A N 1
ATOM 747 C CA . LYS A 1 92 ? -17.308 1.185 1.434 1.00 95.50 92 LYS A CA 1
ATOM 748 C C . LYS A 1 92 ? -18.802 1.081 1.169 1.00 95.50 92 LYS A C 1
ATOM 750 O O . LYS A 1 92 ? -19.618 1.669 1.883 1.00 95.50 92 LYS A O 1
ATOM 755 N N . PHE A 1 93 ? -19.146 0.350 0.115 1.00 93.94 93 PHE A N 1
ATOM 756 C CA . PHE A 1 93 ? -20.526 0.228 -0.344 1.00 93.94 93 PHE A CA 1
ATOM 757 C C . PHE A 1 93 ? -21.300 -0.857 0.406 1.00 93.94 93 PHE A C 1
ATOM 759 O O . PHE A 1 93 ? -22.523 -0.768 0.509 1.00 93.94 93 PHE A O 1
ATOM 766 N N . PHE A 1 94 ? -20.605 -1.859 0.951 1.00 93.94 94 PHE A N 1
ATOM 767 C CA . PHE A 1 94 ? -21.229 -2.955 1.681 1.00 93.94 94 PHE A CA 1
ATOM 768 C C . PHE A 1 94 ? -20.430 -3.321 2.933 1.00 93.94 94 PHE A C 1
ATOM 770 O O . PHE A 1 94 ? -19.206 -3.427 2.898 1.00 93.94 94 PHE A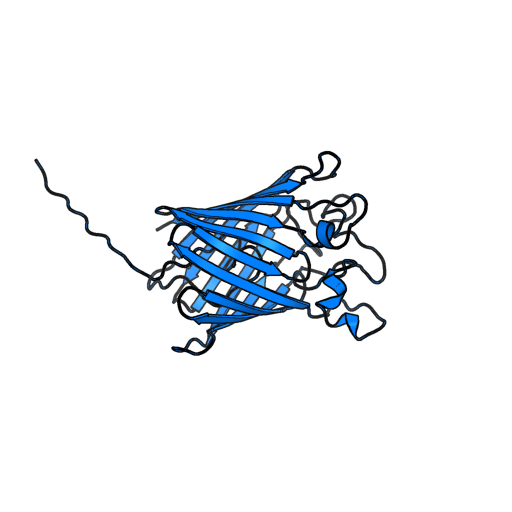 O 1
ATOM 777 N N . SER A 1 95 ? -21.140 -3.514 4.042 1.00 92.00 95 SER A N 1
ATOM 778 C CA . SER A 1 95 ? -20.609 -4.055 5.292 1.00 92.00 95 SER A CA 1
ATOM 779 C C . SER A 1 95 ? -21.757 -4.696 6.065 1.00 92.00 95 SER A C 1
ATOM 781 O O . SER A 1 95 ? -22.800 -4.065 6.257 1.00 92.00 95 SER A O 1
ATOM 783 N N . ALA A 1 96 ? -21.579 -5.947 6.481 1.00 88.94 96 ALA A N 1
ATOM 784 C CA . ALA A 1 96 ? -22.530 -6.666 7.316 1.00 88.94 96 ALA A CA 1
ATOM 785 C C . ALA A 1 96 ? -21.785 -7.626 8.259 1.00 88.94 96 ALA A C 1
ATOM 787 O O . ALA A 1 96 ? -20.712 -8.118 7.904 1.00 88.94 96 ALA A O 1
ATOM 788 N N . PRO A 1 97 ? -22.338 -7.937 9.446 1.00 86.62 97 PRO A N 1
ATOM 789 C CA . PRO A 1 97 ? -21.717 -8.889 10.362 1.00 86.62 97 PRO A CA 1
ATOM 790 C C . PRO A 1 97 ? -21.479 -10.249 9.696 1.00 86.62 97 PRO A C 1
ATOM 792 O O . PRO A 1 97 ? -22.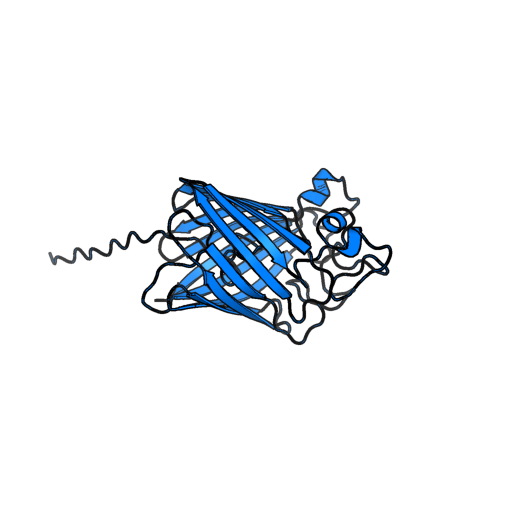385 -10.797 9.070 1.00 86.62 97 PRO A O 1
ATOM 795 N N . ASN A 1 98 ? -20.280 -10.813 9.870 1.00 86.62 98 ASN A N 1
ATOM 796 C CA . ASN A 1 98 ? -19.864 -12.116 9.326 1.00 86.62 98 ASN A CA 1
ATOM 797 C C . ASN A 1 98 ? -19.894 -12.245 7.792 1.00 86.62 98 ASN A C 1
ATOM 799 O O . ASN A 1 98 ? -19.765 -13.355 7.278 1.00 86.62 98 ASN A O 1
ATOM 803 N N . VAL A 1 99 ? -20.029 -11.142 7.057 1.00 93.12 99 VAL A N 1
ATOM 804 C CA . VAL A 1 99 ? -19.937 -11.113 5.593 1.00 93.12 99 VAL A CA 1
ATOM 805 C C . VAL A 1 99 ? -18.764 -10.211 5.213 1.00 93.12 99 VAL A C 1
ATOM 807 O O . VAL A 1 99 ? -18.544 -9.210 5.895 1.00 93.12 99 VAL A O 1
ATOM 810 N N . PRO A 1 100 ? -17.995 -10.532 4.157 1.00 95.25 100 PRO A N 1
ATOM 811 C CA . PRO A 1 100 ? -16.934 -9.646 3.711 1.00 95.25 100 PRO A CA 1
ATOM 812 C C . PRO A 1 100 ? -17.451 -8.231 3.406 1.00 95.25 100 PRO A C 1
ATOM 814 O O . PRO A 1 100 ? -18.428 -8.060 2.672 1.00 95.25 100 PRO A O 1
ATOM 817 N N . SER A 1 101 ? -16.790 -7.223 3.972 1.00 96.31 101 SER A N 1
ATOM 818 C CA . SER A 1 101 ? -16.966 -5.819 3.601 1.00 96.31 101 SER A CA 1
ATOM 819 C C . SER A 1 101 ? -16.491 -5.626 2.171 1.00 96.31 101 SER A C 1
ATOM 821 O O . SER A 1 101 ? -15.484 -6.211 1.780 1.00 96.31 101 SER A O 1
ATOM 823 N N . ILE A 1 102 ? -17.157 -4.768 1.404 1.00 97.44 102 ILE A N 1
ATOM 824 C CA . ILE A 1 102 ? -16.733 -4.462 0.041 1.00 97.44 102 ILE A CA 1
ATOM 825 C C . ILE A 1 102 ? -16.628 -2.952 -0.143 1.00 97.44 102 ILE A C 1
ATOM 827 O O . ILE A 1 102 ? -17.539 -2.187 0.199 1.00 97.44 102 ILE A O 1
ATOM 831 N N . ALA A 1 103 ? -15.497 -2.532 -0.699 1.00 97.56 103 ALA A N 1
ATOM 832 C CA . ALA A 1 103 ? -15.219 -1.156 -1.056 1.00 97.56 103 ALA A CA 1
ATOM 833 C C . ALA A 1 103 ? -14.775 -1.052 -2.511 1.00 97.56 103 ALA A C 1
ATOM 835 O O . ALA A 1 103 ? -14.191 -1.973 -3.078 1.00 97.56 103 ALA A O 1
ATOM 836 N N . LEU A 1 104 ? -15.055 0.096 -3.107 1.00 97.69 104 LEU A N 1
ATOM 837 C CA . LEU A 1 104 ? -14.573 0.479 -4.424 1.00 97.69 104 LEU A CA 1
ATOM 838 C C . LEU A 1 104 ? -13.898 1.833 -4.325 1.00 97.69 104 LEU A C 1
ATOM 840 O O . LEU A 1 104 ? -14.230 2.638 -3.451 1.00 97.69 104 LEU A O 1
ATOM 844 N N . GLY A 1 105 ? -12.969 2.103 -5.222 1.00 96.69 105 GLY A N 1
ATOM 845 C CA . GLY A 1 105 ? -12.268 3.365 -5.177 1.00 96.69 105 GLY A CA 1
ATOM 846 C C . GLY A 1 105 ? -11.429 3.646 -6.397 1.00 96.69 105 GLY A C 1
ATOM 847 O O . GLY A 1 105 ? -11.354 2.875 -7.356 1.00 96.69 105 GLY A O 1
ATOM 848 N N . VAL A 1 106 ? -10.816 4.811 -6.317 1.00 96.12 106 VAL A N 1
ATOM 849 C CA . VAL A 1 106 ? -9.859 5.336 -7.265 1.00 96.12 106 VAL A CA 1
ATOM 850 C C . VAL A 1 106 ? -8.637 5.739 -6.472 1.00 96.12 106 VAL A C 1
ATOM 852 O O . VAL A 1 106 ? -8.730 6.456 -5.480 1.00 96.12 106 VAL A O 1
ATOM 855 N N . ARG A 1 107 ? -7.488 5.315 -6.957 1.00 93.19 107 ARG A N 1
ATOM 856 C CA . ARG A 1 107 ? -6.183 5.741 -6.500 1.00 93.19 107 ARG A CA 1
ATOM 857 C C . ARG A 1 107 ? -5.457 6.454 -7.623 1.00 93.19 107 ARG A C 1
ATOM 859 O O . ARG A 1 107 ? -5.681 6.154 -8.798 1.00 93.19 107 ARG A O 1
ATOM 866 N N . ASN A 1 108 ? -4.587 7.388 -7.262 1.00 90.44 108 ASN A N 1
ATOM 867 C CA . ASN A 1 108 ? -3.753 8.119 -8.212 1.00 90.44 108 ASN A CA 1
ATOM 868 C C . ASN A 1 108 ? -4.568 8.885 -9.254 1.00 90.44 108 ASN A C 1
ATOM 870 O O . ASN A 1 108 ? -4.189 8.895 -10.417 1.00 90.44 108 ASN A O 1
ATOM 874 N N . PHE A 1 109 ? -5.674 9.543 -8.885 1.00 92.75 109 PHE A N 1
ATOM 875 C CA . PHE A 1 109 ? -6.233 10.550 -9.788 1.00 92.75 109 PHE A CA 1
ATOM 876 C C . PHE A 1 109 ? -5.194 11.668 -9.937 1.00 92.75 109 PHE A C 1
ATOM 878 O O . PHE A 1 109 ? -4.970 12.454 -9.014 1.00 92.75 109 PHE A O 1
ATOM 885 N N . THR A 1 110 ? -4.498 11.672 -11.069 1.00 92.50 110 THR A N 1
ATOM 886 C CA . THR A 1 110 ? -3.331 12.521 -11.314 1.00 92.50 110 THR A CA 1
ATOM 887 C C . THR A 1 110 ? -3.266 12.939 -12.780 1.00 92.50 110 THR A C 1
ATOM 889 O O . THR A 1 110 ? -4.039 12.483 -13.617 1.00 92.50 110 THR A O 1
ATOM 892 N N . TYR A 1 111 ? -2.338 13.833 -13.102 1.00 89.00 111 TYR A N 1
ATOM 893 C CA . TYR A 1 111 ? -2.068 14.283 -14.466 1.00 89.00 111 TYR A CA 1
ATOM 894 C C . TYR A 1 111 ? -0.889 13.532 -15.115 1.00 89.00 111 TYR A C 1
ATOM 896 O O . TYR A 1 111 ? -0.704 13.600 -16.332 1.00 89.00 111 TYR A O 1
ATOM 904 N N . ALA A 1 112 ? -0.069 12.842 -14.318 1.00 87.50 112 ALA A N 1
ATOM 905 C CA . ALA A 1 112 ? 1.107 12.118 -14.785 1.00 87.50 112 ALA A CA 1
ATOM 906 C C . ALA A 1 112 ? 0.751 10.689 -15.222 1.00 87.50 112 ALA A C 1
ATOM 908 O O . ALA A 1 112 ? -0.024 9.996 -14.570 1.00 87.50 112 ALA A O 1
ATOM 909 N N . ARG A 1 113 ? 1.330 10.231 -16.343 1.00 87.44 113 ARG A N 1
ATOM 910 C CA . ARG A 1 113 ? 1.029 8.902 -16.904 1.00 87.44 113 ARG A CA 1
ATOM 911 C C . ARG A 1 113 ? 1.425 7.759 -15.969 1.00 87.44 113 ARG A C 1
ATOM 913 O O . ARG A 1 113 ? 0.691 6.778 -15.882 1.00 87.44 113 ARG A O 1
ATOM 920 N N . TYR A 1 114 ? 2.564 7.904 -15.310 1.00 87.50 114 TYR A N 1
ATOM 921 C CA . TYR A 1 114 ? 3.053 7.027 -14.252 1.00 87.50 114 TYR A CA 1
ATOM 922 C C . TYR A 1 114 ? 3.421 7.907 -13.068 1.00 87.50 114 TYR A C 1
ATOM 924 O O . TYR A 1 114 ? 3.729 9.085 -13.272 1.00 87.50 114 TYR A O 1
ATOM 932 N N . ILE A 1 115 ? 3.403 7.345 -11.865 1.00 84.50 115 ILE A N 1
ATOM 933 C CA . ILE A 1 115 ? 3.855 8.041 -10.664 1.00 84.50 115 ILE A CA 1
ATOM 934 C C . ILE A 1 115 ? 4.627 7.088 -9.757 1.00 84.50 115 ILE A C 1
ATOM 936 O O . ILE A 1 115 ? 4.348 5.891 -9.698 1.00 84.50 115 ILE A O 1
ATOM 940 N N . SER A 1 116 ? 5.631 7.608 -9.067 1.00 83.81 116 SER A N 1
ATOM 941 C CA . SER A 1 116 ? 6.330 6.892 -8.000 1.00 83.81 116 SER A CA 1
ATOM 942 C C . SER A 1 116 ? 7.096 7.889 -7.139 1.00 83.81 116 SER A C 1
ATOM 944 O O . SER A 1 116 ? 7.332 9.021 -7.569 1.00 83.81 116 SER A O 1
ATOM 946 N N . SER A 1 117 ? 7.551 7.457 -5.970 1.00 80.06 117 SER A N 1
ATOM 947 C CA . SER A 1 117 ? 8.493 8.212 -5.137 1.00 80.06 117 SER A CA 1
ATOM 948 C C . SER A 1 117 ? 9.797 8.566 -5.878 1.00 80.06 117 SER A C 1
ATOM 950 O O . SER A 1 117 ? 10.418 9.597 -5.620 1.00 80.06 117 SER A O 1
ATOM 952 N N . ALA A 1 118 ? 10.195 7.753 -6.865 1.00 78.44 118 ALA A N 1
ATOM 953 C CA . ALA A 1 118 ? 11.330 7.995 -7.756 1.00 78.44 118 ALA A CA 1
ATOM 954 C C . ALA A 1 118 ? 10.989 8.891 -8.970 1.00 78.44 118 ALA A C 1
ATOM 956 O O . ALA A 1 118 ? 11.846 9.141 -9.815 1.00 78.44 118 ALA A O 1
ATOM 957 N N . GLY A 1 119 ? 9.750 9.378 -9.087 1.00 78.44 119 GLY A N 1
ATOM 958 C CA . GLY A 1 119 ? 9.243 10.123 -10.241 1.00 78.44 119 GLY A CA 1
ATOM 959 C C . GLY A 1 119 ? 8.536 9.244 -11.282 1.00 78.44 119 GLY A C 1
ATOM 960 O O . GLY A 1 119 ? 8.624 8.019 -11.274 1.00 78.44 119 GLY A O 1
ATOM 961 N N . GLY A 1 120 ? 7.817 9.866 -12.211 1.00 76.19 120 GLY A N 1
ATOM 962 C CA . GLY A 1 120 ? 6.880 9.206 -13.122 1.00 76.19 120 GLY A CA 1
ATOM 963 C C . GLY A 1 120 ? 7.301 9.164 -14.592 1.00 76.19 120 GLY A C 1
ATOM 964 O O . GLY A 1 120 ? 6.520 8.751 -15.452 1.00 76.19 120 GLY A O 1
ATOM 965 N N . LYS A 1 121 ? 8.506 9.638 -14.932 1.00 80.12 121 LYS A N 1
ATOM 966 C CA . LYS A 1 121 ? 8.979 9.738 -16.325 1.00 80.12 121 LYS A CA 1
ATOM 967 C C . LYS A 1 121 ? 10.202 8.854 -16.580 1.00 80.12 121 LYS A C 1
ATOM 969 O O . LYS A 1 121 ? 11.310 9.280 -16.266 1.00 80.12 121 LYS A O 1
ATOM 974 N N . PRO A 1 122 ? 10.035 7.683 -17.218 1.00 72.19 122 PRO A N 1
ATOM 975 C CA . PRO A 1 122 ? 11.164 6.859 -17.638 1.00 72.19 122 PRO A CA 1
ATOM 976 C C . PRO A 1 122 ? 12.084 7.615 -18.622 1.00 72.19 122 PRO A C 1
ATOM 978 O O . PRO A 1 122 ? 11.578 8.402 -19.429 1.00 72.19 122 PRO A O 1
ATOM 981 N N . PRO A 1 123 ? 13.405 7.353 -18.631 1.00 66.88 123 PRO A N 1
ATOM 982 C CA . PRO A 1 123 ? 14.109 6.406 -17.763 1.00 66.88 123 PRO A CA 1
ATOM 983 C C . PRO A 1 123 ? 14.546 7.006 -16.417 1.00 66.88 123 PRO A C 1
ATOM 985 O O . PRO A 1 123 ? 14.982 6.253 -15.553 1.00 66.88 123 PRO A O 1
ATOM 988 N N . ASP A 1 124 ? 14.457 8.331 -16.262 1.00 65.69 124 ASP A N 1
ATOM 989 C CA . ASP A 1 124 ? 14.997 9.063 -15.106 1.00 65.69 124 ASP A CA 1
ATOM 990 C C . ASP A 1 124 ? 14.108 8.966 -13.856 1.00 65.69 124 ASP A C 1
ATOM 992 O O . ASP A 1 124 ? 14.570 9.244 -12.753 1.00 65.69 124 ASP A O 1
ATOM 996 N N . GLY A 1 125 ? 12.838 8.592 -14.032 1.00 67.06 125 GLY A N 1
ATOM 997 C CA . GLY A 1 125 ? 11.890 8.302 -12.963 1.00 67.06 125 GLY A CA 1
ATOM 998 C C . GLY A 1 125 ? 11.340 6.881 -13.033 1.00 67.06 125 GLY A C 1
ATOM 999 O O . GLY A 1 125 ? 11.321 6.256 -14.099 1.00 67.06 125 GLY A O 1
ATOM 1000 N N . GLY A 1 126 ? 10.869 6.394 -11.888 1.00 73.12 126 GLY A N 1
ATOM 1001 C CA . GLY A 1 126 ? 10.405 5.024 -11.683 1.00 73.12 126 GLY A CA 1
ATOM 1002 C C . GLY A 1 126 ? 11.552 4.082 -11.327 1.00 73.12 126 GLY A C 1
ATOM 1003 O O . GLY A 1 126 ? 12.712 4.322 -11.667 1.00 73.12 126 GLY A O 1
ATOM 1004 N N . PHE A 1 127 ? 11.237 2.983 -10.647 1.00 76.81 127 PHE A N 1
ATOM 1005 C CA . PHE A 1 127 ? 12.253 1.992 -10.302 1.00 76.81 127 PHE A CA 1
ATOM 1006 C C . PHE A 1 127 ? 12.680 1.169 -11.532 1.00 76.81 127 PHE A C 1
ATOM 1008 O O . PHE A 1 127 ? 11.965 1.067 -12.535 1.00 76.81 127 PHE A O 1
ATOM 1015 N N . LYS A 1 128 ? 13.884 0.578 -11.498 1.00 76.69 128 LYS A N 1
ATOM 1016 C CA . LYS A 1 128 ? 14.447 -0.169 -12.648 1.00 76.69 128 LYS A CA 1
ATOM 1017 C C . LYS A 1 128 ? 13.551 -1.325 -13.097 1.00 76.69 128 LYS A C 1
ATOM 1019 O O . LYS A 1 128 ? 13.495 -1.643 -14.282 1.00 76.69 128 LYS A O 1
ATOM 1024 N N . ASP A 1 129 ? 12.866 -1.940 -12.150 1.00 71.50 129 ASP A N 1
ATOM 1025 C CA . ASP A 1 129 ? 11.904 -3.020 -12.323 1.00 71.50 129 ASP A CA 1
ATOM 1026 C C . ASP A 1 129 ? 10.492 -2.530 -12.687 1.00 71.50 129 ASP A C 1
ATOM 1028 O O . ASP A 1 129 ? 9.582 -3.329 -12.845 1.00 71.50 129 ASP A O 1
ATOM 1032 N N . GLU A 1 130 ? 10.297 -1.229 -12.887 1.00 74.50 130 GLU A N 1
ATOM 1033 C CA . GLU A 1 130 ? 9.039 -0.645 -13.369 1.00 74.50 130 GLU A CA 1
ATOM 1034 C C . GLU A 1 130 ? 9.171 -0.109 -14.797 1.00 74.50 130 GLU A C 1
ATOM 1036 O O . GLU A 1 130 ? 8.193 -0.014 -15.540 1.00 74.50 130 GLU A O 1
ATOM 1041 N N . ASN A 1 131 ? 10.401 0.184 -15.216 1.00 76.00 131 ASN A N 1
ATOM 1042 C CA . ASN A 1 131 ? 10.734 0.788 -16.502 1.00 76.00 131 ASN A CA 1
ATOM 1043 C C . ASN A 1 131 ? 10.900 -0.242 -17.635 1.00 76.00 131 ASN A C 1
ATOM 1045 O O . ASN A 1 131 ? 11.753 -0.104 -18.515 1.00 76.00 131 ASN A O 1
ATOM 1049 N N . TYR A 1 132 ? 10.070 -1.288 -17.644 1.00 73.00 132 TYR A N 1
ATOM 1050 C CA . TYR A 1 132 ? 10.029 -2.253 -18.742 1.00 73.00 132 TYR A CA 1
ATOM 1051 C C . TYR A 1 132 ? 9.499 -1.619 -20.038 1.00 73.00 132 TYR A C 1
ATOM 1053 O O . TYR A 1 132 ? 8.614 -0.762 -20.033 1.00 73.00 132 TYR A O 1
ATOM 1061 N N . THR A 1 133 ? 10.009 -2.081 -21.181 1.00 70.62 133 THR A N 1
ATOM 1062 C CA . THR A 1 133 ? 9.620 -1.601 -22.516 1.00 70.62 133 THR A CA 1
ATOM 1063 C C . THR A 1 133 ? 8.833 -2.658 -23.306 1.00 70.62 133 THR A C 1
ATOM 1065 O O . THR A 1 133 ? 8.780 -3.840 -22.954 1.00 70.62 133 THR A O 1
ATOM 1068 N N . GLY A 1 134 ? 8.184 -2.239 -24.398 1.00 72.62 134 GLY A N 1
ATOM 1069 C CA . GLY A 1 134 ? 7.463 -3.140 -25.305 1.00 72.62 134 GLY A CA 1
ATOM 1070 C C . GLY A 1 134 ? 6.209 -3.769 -24.683 1.00 72.62 134 GLY A C 1
ATOM 1071 O O . GLY A 1 134 ? 5.436 -3.090 -24.013 1.00 72.62 134 GLY A O 1
ATOM 1072 N N . LYS A 1 135 ? 5.998 -5.076 -24.906 1.00 65.62 135 LYS A N 1
ATOM 1073 C CA . LYS A 1 135 ? 4.817 -5.825 -24.416 1.00 65.62 135 LYS A CA 1
ATOM 1074 C C . LYS A 1 135 ? 4.736 -5.957 -22.888 1.00 65.62 135 LYS A C 1
ATOM 1076 O O . LYS A 1 135 ? 3.722 -6.411 -22.379 1.00 65.62 135 LYS A O 1
ATOM 1081 N N . LYS A 1 136 ? 5.799 -5.594 -22.169 1.00 69.88 136 LYS A N 1
ATOM 1082 C CA . LYS A 1 136 ? 5.870 -5.631 -20.704 1.00 69.88 136 LYS A CA 1
ATOM 1083 C C . LYS A 1 136 ? 5.826 -4.236 -20.081 1.00 69.88 136 LYS A C 1
ATOM 1085 O O . LYS A 1 136 ? 6.222 -4.071 -18.937 1.00 69.88 136 LYS A O 1
ATOM 1090 N N . ARG A 1 137 ? 5.428 -3.216 -20.846 1.00 75.25 137 ARG A N 1
ATOM 1091 C CA . ARG A 1 137 ? 5.403 -1.839 -20.350 1.00 75.25 137 ARG A CA 1
ATOM 1092 C C . ARG A 1 137 ? 4.441 -1.689 -19.172 1.00 75.25 137 ARG A C 1
ATOM 1094 O O . ARG A 1 137 ? 3.380 -2.301 -19.166 1.00 75.25 137 ARG A O 1
ATOM 1101 N N . ARG A 1 138 ? 4.809 -0.844 -18.210 1.00 79.62 138 ARG A N 1
ATOM 1102 C CA . ARG A 1 138 ? 3.961 -0.456 -17.076 1.00 79.62 138 ARG A CA 1
ATOM 1103 C C . ARG A 1 138 ? 2.622 0.108 -17.554 1.00 79.62 138 ARG A C 1
ATOM 1105 O O . ARG A 1 138 ? 2.575 0.841 -18.548 1.00 79.62 138 ARG A O 1
ATOM 1112 N N . ASN A 1 139 ? 1.543 -0.215 -16.842 1.00 82.88 139 ASN A N 1
ATOM 1113 C CA . ASN A 1 139 ? 0.232 0.339 -17.157 1.00 82.88 139 ASN A CA 1
ATOM 1114 C C . ASN A 1 139 ? 0.126 1.816 -16.766 1.00 82.88 139 ASN A C 1
ATOM 1116 O O . ASN A 1 139 ? 0.738 2.224 -15.785 1.00 82.88 139 ASN A O 1
ATOM 1120 N N . PRO A 1 140 ? -0.645 2.637 -17.501 1.00 86.69 140 PRO A N 1
ATOM 1121 C CA . PRO A 1 140 ? -0.917 4.007 -17.083 1.00 86.69 140 PRO A CA 1
ATOM 1122 C C . PRO A 1 140 ? -1.651 4.061 -15.736 1.00 86.69 140 PRO A C 1
ATOM 1124 O O . PRO A 1 140 ? -2.676 3.397 -15.549 1.00 86.69 140 PRO A O 1
ATOM 1127 N N . GLU A 1 141 ? -1.180 4.926 -14.841 1.00 85.81 141 GLU A N 1
ATOM 1128 C CA . GLU A 1 141 ? -1.649 5.051 -13.451 1.00 85.81 141 GLU A CA 1
ATOM 1129 C C . GLU A 1 141 ? -2.420 6.345 -13.176 1.00 85.81 141 GLU A C 1
ATOM 1131 O O . GLU A 1 141 ? -2.820 6.578 -12.045 1.00 85.81 141 GLU A O 1
ATOM 1136 N N . ILE A 1 142 ? -2.713 7.127 -14.225 1.00 88.31 142 ILE A N 1
ATOM 1137 C CA . ILE A 1 142 ? -3.514 8.375 -14.211 1.00 88.31 142 ILE A CA 1
ATOM 1138 C C . ILE A 1 142 ? -4.845 8.217 -13.444 1.00 88.31 142 ILE A C 1
ATOM 1140 O O . ILE A 1 142 ? -5.416 9.190 -12.955 1.00 88.31 142 ILE A O 1
ATOM 1144 N N . PHE A 1 143 ? -5.380 6.991 -13.405 1.00 90.69 143 PHE A N 1
ATOM 1145 C CA . PHE A 1 143 ? -6.639 6.660 -12.745 1.00 90.69 143 PHE A CA 1
ATOM 1146 C C . PHE A 1 143 ? -6.697 5.169 -12.392 1.00 90.69 143 PHE A C 1
ATOM 1148 O O . PHE A 1 143 ? -7.123 4.351 -13.208 1.00 90.69 143 PHE A O 1
ATOM 1155 N N . SER A 1 144 ? -6.258 4.785 -11.197 1.00 92.69 144 SER A N 1
ATOM 1156 C CA . SER A 1 144 ? -6.226 3.378 -10.779 1.00 92.69 144 SER A CA 1
ATOM 1157 C C . SER A 1 144 ? -7.519 2.999 -10.059 1.00 92.69 144 SER A C 1
ATOM 1159 O O . SER A 1 144 ? -7.722 3.347 -8.902 1.00 92.69 144 SER A O 1
ATOM 1161 N N . ILE A 1 145 ? -8.431 2.321 -10.754 1.00 95.44 145 ILE A N 1
ATOM 1162 C CA . ILE A 1 145 ? -9.727 1.895 -10.198 1.00 95.44 145 ILE A CA 1
ATOM 1163 C C . ILE A 1 145 ? -9.558 0.545 -9.518 1.00 95.44 145 ILE A C 1
ATOM 1165 O O . ILE A 1 145 ? -8.884 -0.322 -10.072 1.00 95.44 145 ILE A O 1
ATOM 1169 N N . PHE A 1 146 ? -10.233 0.330 -8.396 1.00 96.38 146 PHE A N 1
ATOM 1170 C CA . PHE A 1 146 ? -10.281 -0.975 -7.748 1.00 96.38 146 PHE A CA 1
ATOM 1171 C C . PHE A 1 146 ? -11.636 -1.271 -7.114 1.00 96.38 146 PHE A C 1
ATOM 1173 O O . PHE A 1 146 ? -12.419 -0.376 -6.784 1.00 96.38 146 PHE A O 1
ATOM 1180 N N . ILE A 1 147 ? -11.857 -2.562 -6.891 1.00 97.88 147 ILE A N 1
ATOM 1181 C CA . ILE A 1 147 ? -12.815 -3.105 -5.937 1.00 97.88 147 ILE A CA 1
ATOM 1182 C C . ILE A 1 147 ? -12.065 -4.077 -5.026 1.00 97.88 147 ILE A C 1
ATOM 1184 O O . ILE A 1 147 ? -11.236 -4.861 -5.490 1.00 97.88 147 ILE A O 1
ATOM 1188 N N . VAL A 1 148 ? -12.340 -4.013 -3.729 1.00 97.81 148 VAL A N 1
ATOM 1189 C CA . VAL A 1 148 ? -11.725 -4.871 -2.719 1.00 97.81 148 VAL A CA 1
ATOM 1190 C C . VAL A 1 148 ? -12.774 -5.409 -1.763 1.00 97.81 148 VAL A C 1
ATOM 1192 O O . VAL A 1 148 ? -13.687 -4.697 -1.346 1.00 97.81 148 VAL A O 1
ATOM 1195 N N . SER A 1 149 ? -12.611 -6.675 -1.410 1.00 97.75 149 SER A N 1
ATOM 1196 C CA . SER A 1 149 ? -13.338 -7.365 -0.361 1.00 97.75 149 SER A CA 1
ATOM 1197 C C . SER A 1 149 ? -12.415 -7.580 0.839 1.00 97.75 149 SER A C 1
ATOM 1199 O O . SER A 1 149 ? -11.323 -8.121 0.672 1.00 97.75 149 SER A O 1
ATOM 1201 N N . SER A 1 150 ? -12.866 -7.216 2.039 1.00 97.06 150 SER A N 1
ATOM 1202 C CA . SER A 1 150 ? -12.188 -7.512 3.305 1.00 97.06 150 SER A CA 1
ATOM 1203 C C . SER A 1 150 ? -13.024 -8.448 4.162 1.00 97.06 150 SER A C 1
ATOM 1205 O O . SER A 1 150 ? -14.209 -8.205 4.371 1.00 97.06 150 SER A O 1
ATOM 1207 N N . TYR A 1 151 ? -12.413 -9.487 4.715 1.00 95.75 151 TYR A N 1
ATOM 1208 C CA . TYR A 1 151 ? -13.066 -10.405 5.640 1.00 95.75 151 TYR A CA 1
ATOM 1209 C C . TYR A 1 151 ? -12.222 -10.590 6.895 1.00 95.75 151 TYR A C 1
ATOM 1211 O O . TYR A 1 151 ? -11.046 -10.933 6.812 1.00 95.75 151 TYR A O 1
ATOM 1219 N N . SER A 1 152 ? -12.840 -10.388 8.056 1.00 93.25 152 SER A N 1
ATOM 1220 C CA . SER A 1 152 ? -12.197 -10.558 9.359 1.00 93.25 152 SER A CA 1
ATOM 1221 C C . SER A 1 152 ? -12.739 -11.804 10.059 1.00 93.25 152 SER A C 1
ATOM 1223 O O . SER A 1 152 ? -13.952 -11.955 10.211 1.00 93.25 152 SER A O 1
ATOM 1225 N N . ILE A 1 153 ? -11.848 -12.675 10.534 1.00 93.62 153 ILE A N 1
ATOM 1226 C CA . ILE A 1 153 ? -12.179 -13.835 11.367 1.00 93.62 153 ILE A CA 1
ATOM 1227 C C . ILE A 1 153 ? -11.161 -13.978 12.500 1.00 93.62 153 ILE A C 1
ATOM 1229 O O . ILE A 1 153 ? -9.992 -14.286 12.279 1.00 93.62 153 ILE A O 1
ATOM 1233 N N . ARG A 1 154 ? -11.625 -13.793 13.745 1.00 91.88 154 ARG A N 1
ATOM 1234 C CA . ARG A 1 154 ? -10.763 -13.748 14.941 1.00 91.88 154 ARG A CA 1
ATOM 1235 C C . ARG A 1 154 ? -9.625 -12.731 14.745 1.00 91.88 154 ARG A C 1
ATOM 1237 O O . ARG A 1 154 ? -9.898 -11.565 14.472 1.00 91.88 154 ARG A O 1
ATOM 1244 N N . ASP A 1 155 ? -8.382 -13.191 14.831 1.00 94.25 155 ASP A N 1
ATOM 1245 C CA . ASP A 1 155 ? -7.170 -12.385 14.710 1.00 94.25 155 ASP A CA 1
ATOM 1246 C C . ASP A 1 155 ? -6.659 -12.298 13.265 1.00 94.25 155 ASP A C 1
ATOM 1248 O O . ASP A 1 155 ? -5.556 -11.817 13.030 1.00 94.25 155 ASP A O 1
ATOM 1252 N N . TYR A 1 156 ? -7.432 -12.769 12.285 1.00 94.69 156 TYR A N 1
ATOM 1253 C CA . TYR A 1 156 ? -7.034 -12.803 10.882 1.00 94.69 156 TYR A CA 1
ATOM 1254 C C . TYR A 1 156 ? -7.913 -11.891 10.034 1.00 94.69 156 TYR A C 1
ATOM 1256 O O . TYR A 1 156 ? -9.141 -11.977 10.097 1.00 94.69 156 TYR A O 1
ATOM 1264 N N . ASN A 1 157 ? -7.283 -11.075 9.194 1.00 95.25 157 ASN A N 1
ATOM 1265 C CA . ASN A 1 157 ? -7.948 -10.333 8.132 1.00 95.25 157 ASN A CA 1
ATOM 1266 C C . ASN A 1 157 ? -7.459 -10.825 6.772 1.00 95.25 157 ASN A C 1
ATOM 1268 O O . ASN A 1 157 ? -6.264 -11.037 6.558 1.00 95.25 157 ASN A O 1
ATOM 1272 N N . PHE A 1 158 ? -8.396 -10.960 5.845 1.00 96.75 158 PHE A N 1
ATOM 1273 C CA . PHE A 1 158 ? -8.150 -11.346 4.466 1.00 96.75 158 PHE A CA 1
ATOM 1274 C C . PHE A 1 158 ? -8.673 -10.255 3.546 1.00 96.75 158 PHE A C 1
ATOM 1276 O O . PHE A 1 158 ? -9.802 -9.791 3.708 1.00 96.75 158 PHE A O 1
ATOM 1283 N N . HIS A 1 159 ? -7.870 -9.891 2.557 1.00 97.25 159 HIS A N 1
ATOM 1284 C CA . HIS A 1 159 ? -8.187 -8.871 1.572 1.00 97.25 159 HIS A CA 1
ATOM 1285 C C . HIS A 1 159 ? -7.983 -9.458 0.182 1.00 97.25 159 HIS A C 1
ATOM 1287 O O . HIS A 1 159 ? -6.951 -10.066 -0.094 1.00 97.25 159 HIS A O 1
ATOM 1293 N N . LEU A 1 160 ? -8.970 -9.298 -0.690 1.00 97.62 160 LEU A N 1
ATOM 1294 C CA . LEU A 1 160 ? -8.887 -9.730 -2.080 1.00 97.62 160 LEU A CA 1
ATOM 1295 C C . LEU A 1 160 ? -9.562 -8.687 -2.951 1.00 97.62 160 LEU A C 1
ATOM 1297 O O . LEU A 1 160 ? -10.695 -8.284 -2.678 1.00 97.62 160 LEU A O 1
ATOM 1301 N N . GLY A 1 161 ? -8.893 -8.278 -4.015 1.00 97.12 161 GLY A N 1
ATOM 1302 C CA . GLY A 1 161 ? -9.455 -7.313 -4.933 1.00 97.12 161 GLY A CA 1
ATOM 1303 C C . GLY A 1 161 ? -8.943 -7.452 -6.349 1.00 97.12 161 GLY A C 1
ATOM 1304 O O . GLY A 1 161 ? -8.065 -8.254 -6.669 1.00 97.12 161 GLY A O 1
ATOM 1305 N N . ILE A 1 162 ? -9.568 -6.659 -7.204 1.00 96.75 162 ILE A N 1
ATOM 1306 C CA . ILE A 1 162 ? -9.223 -6.510 -8.608 1.00 96.75 162 ILE A CA 1
ATOM 1307 C C . ILE A 1 162 ? -9.203 -5.021 -8.925 1.00 96.75 162 ILE A C 1
ATOM 1309 O O . ILE A 1 162 ? -10.049 -4.255 -8.454 1.00 96.75 162 ILE A O 1
ATOM 1313 N N . GLY A 1 163 ? -8.237 -4.598 -9.726 1.00 94.94 163 GLY A N 1
ATOM 1314 C CA . GLY A 1 163 ? -8.114 -3.204 -10.117 1.00 94.94 163 GLY A CA 1
ATOM 1315 C C . GLY A 1 163 ? -7.320 -3.008 -11.395 1.00 94.94 163 GLY A C 1
ATOM 1316 O O . GLY A 1 163 ? -6.723 -3.937 -11.924 1.00 94.94 163 GLY A O 1
ATOM 1317 N N . ARG A 1 164 ? -7.325 -1.783 -11.909 1.00 92.50 164 ARG A N 1
ATOM 1318 C CA . ARG A 1 164 ? -6.523 -1.360 -13.066 1.00 92.50 164 ARG A CA 1
ATOM 1319 C C . ARG A 1 164 ? -5.520 -0.282 -12.667 1.00 92.50 164 ARG A C 1
ATOM 1321 O O . ARG A 1 164 ? -5.676 0.350 -11.629 1.00 92.50 164 ARG A O 1
ATOM 1328 N N . GLY A 1 165 ? -4.564 0.008 -13.546 1.00 90.44 165 GLY A N 1
ATOM 1329 C CA . GLY A 1 165 ? -3.525 1.004 -13.270 1.00 90.44 165 GLY A CA 1
ATOM 1330 C C . GLY A 1 165 ? -2.429 0.398 -12.404 1.00 90.44 165 GLY A C 1
ATOM 1331 O O . GLY A 1 165 ? -1.818 -0.574 -12.841 1.00 90.44 165 GLY A O 1
ATOM 1332 N N . GLU A 1 166 ? -2.216 0.932 -11.199 1.00 87.94 166 GLU A N 1
ATOM 1333 C CA . GLU A 1 166 ? -1.125 0.497 -10.306 1.00 87.94 166 GLU A CA 1
ATOM 1334 C C . GLU A 1 166 ? -1.198 -0.987 -9.924 1.00 87.94 166 GLU A C 1
ATOM 1336 O O . GLU A 1 166 ? -0.173 -1.630 -9.743 1.00 87.94 166 GLU A O 1
ATOM 1341 N N . PHE A 1 167 ? -2.404 -1.560 -9.898 1.00 91.06 167 PHE A N 1
ATOM 1342 C CA . PHE A 1 167 ? -2.633 -2.969 -9.568 1.00 91.06 167 PHE A CA 1
ATOM 1343 C C . PHE A 1 167 ? -2.202 -3.938 -10.673 1.00 91.06 167 PHE A C 1
ATOM 1345 O O . PHE A 1 167 ? -2.313 -5.151 -10.505 1.00 91.06 167 PHE A O 1
ATOM 1352 N N . VAL A 1 168 ? -1.769 -3.430 -11.832 1.00 86.62 168 VAL A N 1
ATOM 1353 C CA . VAL A 1 168 ? -1.415 -4.254 -12.985 1.00 86.62 168 VAL A CA 1
ATOM 1354 C C . VAL A 1 168 ? 0.090 -4.346 -13.158 1.00 86.62 168 VAL A C 1
ATOM 1356 O O . VAL A 1 168 ? 0.764 -3.390 -13.540 1.00 86.62 168 VAL A O 1
ATOM 1359 N N . GLY A 1 169 ? 0.583 -5.563 -12.982 1.00 76.69 169 GLY A N 1
ATOM 1360 C CA . GLY A 1 169 ? 1.989 -5.892 -13.086 1.00 76.69 169 GLY A CA 1
ATOM 1361 C C . GLY A 1 169 ? 2.434 -6.459 -14.401 1.00 76.69 169 GLY A C 1
ATOM 1362 O O . GLY A 1 169 ? 1.914 -7.485 -14.806 1.00 76.69 169 GLY A O 1
ATOM 1363 N N . TYR A 1 170 ? 3.467 -5.897 -15.018 1.00 66.12 170 TYR A N 1
ATOM 1364 C CA . TYR A 1 170 ? 4.069 -6.481 -16.225 1.00 66.12 170 TYR A CA 1
ATOM 1365 C C . TYR A 1 170 ? 5.495 -6.984 -16.018 1.00 66.12 170 TYR A C 1
ATOM 1367 O O . TYR A 1 170 ? 6.172 -7.381 -16.976 1.00 66.12 170 TYR A O 1
ATOM 1375 N N . GLY A 1 171 ? 5.938 -7.025 -14.760 1.00 66.56 171 GLY A N 1
ATOM 1376 C CA . GLY A 1 171 ? 7.197 -7.643 -14.398 1.00 66.56 171 GLY A CA 1
ATOM 1377 C C . GLY A 1 171 ? 7.232 -9.118 -14.798 1.00 66.56 171 GLY A C 1
ATOM 1378 O O . GLY A 1 171 ? 6.188 -9.756 -14.974 1.00 66.56 171 GLY A O 1
ATOM 1379 N N . PRO A 1 172 ? 8.429 -9.715 -14.946 1.00 63.56 172 PRO A N 1
ATOM 1380 C CA . PRO A 1 172 ? 8.582 -11.133 -15.267 1.00 63.56 172 PRO A CA 1
ATOM 1381 C C . PRO A 1 172 ? 7.775 -12.067 -14.354 1.00 63.56 172 PRO A C 1
ATOM 1383 O O . PRO A 1 172 ? 7.453 -13.181 -14.770 1.00 63.56 172 PRO A O 1
ATOM 1386 N N . HIS A 1 173 ? 7.454 -11.595 -13.148 1.00 70.00 173 HIS A N 1
ATOM 1387 C CA . HIS A 1 173 ? 6.779 -12.330 -12.088 1.00 70.00 173 HIS A CA 1
ATOM 1388 C C . HIS A 1 173 ? 5.330 -11.868 -11.904 1.00 70.00 173 HIS A C 1
ATOM 1390 O O . HIS A 1 173 ? 4.426 -12.697 -11.918 1.00 70.00 173 HIS A O 1
ATOM 1396 N N . SER A 1 174 ? 5.079 -10.561 -11.844 1.00 73.62 174 SER A N 1
ATOM 1397 C CA . SER A 1 174 ? 3.732 -10.027 -11.633 1.00 73.62 174 SER A CA 1
ATOM 1398 C C . SER A 1 174 ? 2.803 -10.113 -12.848 1.00 73.62 174 SER A C 1
ATOM 1400 O O . SER A 1 174 ? 1.586 -10.001 -12.706 1.00 73.62 174 SER A O 1
ATOM 1402 N N . LYS A 1 175 ? 3.338 -10.440 -14.035 1.00 74.25 175 LYS A N 1
ATOM 1403 C CA . LYS A 1 175 ? 2.541 -10.710 -15.246 1.00 74.25 175 LYS A CA 1
ATOM 1404 C C . LYS A 1 175 ? 1.459 -11.784 -15.069 1.00 74.25 175 LYS A C 1
ATOM 1406 O O . LYS A 1 175 ? 0.522 -11.818 -15.851 1.00 74.25 175 LYS A O 1
ATOM 1411 N N . TYR A 1 176 ? 1.603 -12.686 -14.094 1.00 80.00 176 TYR A N 1
ATOM 1412 C CA . TYR A 1 176 ? 0.627 -13.753 -13.843 1.00 80.00 176 TYR A CA 1
ATOM 1413 C C . TYR A 1 176 ? -0.596 -13.279 -13.054 1.00 80.00 176 TYR A C 1
ATOM 1415 O O . TYR A 1 176 ? -1.564 -14.023 -12.931 1.00 80.00 176 TYR A O 1
ATOM 1423 N N . LEU A 1 177 ? -0.554 -12.059 -12.520 1.00 83.88 177 LEU A N 1
ATOM 1424 C CA . LEU A 1 177 ? -1.618 -11.496 -11.698 1.00 83.88 177 LEU A CA 1
ATOM 1425 C C . LEU A 1 177 ? -2.557 -10.598 -12.496 1.00 83.88 177 LEU A C 1
ATOM 1427 O O . LEU A 1 177 ? -3.422 -9.972 -11.899 1.00 83.88 177 LEU A O 1
ATOM 1431 N N . ASN A 1 178 ? -2.417 -10.516 -13.821 1.00 85.50 178 ASN A N 1
ATOM 1432 C CA . ASN A 1 178 ? -3.253 -9.648 -14.637 1.00 85.50 178 ASN A CA 1
ATOM 1433 C C . ASN A 1 178 ? -3.874 -10.340 -15.855 1.00 85.50 178 ASN A C 1
ATOM 1435 O O . ASN A 1 178 ? -3.412 -11.382 -16.310 1.00 85.50 178 ASN A O 1
ATOM 1439 N N . THR A 1 179 ? -4.923 -9.725 -16.398 1.00 82.19 179 THR A N 1
ATOM 1440 C CA . THR A 1 179 ? -5.714 -10.248 -17.519 1.00 82.19 179 THR A CA 1
ATOM 1441 C C . THR A 1 179 ? -4.933 -10.390 -18.823 1.00 82.19 179 THR A C 1
ATOM 1443 O O . THR A 1 179 ? -5.293 -11.239 -19.637 1.00 82.19 179 THR A O 1
ATOM 1446 N N . ASP A 1 180 ? -3.862 -9.617 -19.024 1.00 81.50 180 ASP A N 1
ATOM 1447 C CA . ASP A 1 180 ? -3.016 -9.734 -20.216 1.00 81.50 180 ASP A CA 1
ATOM 1448 C C . ASP A 1 180 ? -2.237 -11.060 -20.253 1.00 81.50 180 ASP A C 1
ATOM 1450 O O . ASP A 1 180 ? -1.692 -11.415 -21.290 1.00 81.50 180 ASP A O 1
ATOM 1454 N N . VAL A 1 181 ? -2.224 -11.860 -19.176 1.00 80.38 181 VAL A N 1
ATOM 1455 C CA . VAL A 1 181 ? -1.669 -13.227 -19.218 1.00 80.38 181 VAL A CA 1
ATOM 1456 C C . VAL A 1 181 ? -2.438 -14.153 -20.171 1.00 80.38 181 VAL A C 1
ATOM 1458 O O . VAL A 1 181 ? -1.882 -15.139 -20.653 1.00 80.38 181 VAL A O 1
ATOM 1461 N N . PHE A 1 182 ? -3.711 -13.849 -20.443 1.00 79.56 182 PHE A N 1
ATOM 1462 C CA . PHE A 1 182 ? -4.597 -14.675 -21.267 1.00 79.56 182 PHE A CA 1
ATOM 1463 C C . PHE A 1 182 ? -4.634 -14.251 -22.740 1.00 79.56 182 PHE A C 1
ATOM 1465 O O . PHE A 1 182 ? -5.357 -14.856 -23.531 1.00 79.56 182 PHE A O 1
ATOM 1472 N N . VAL A 1 183 ? -3.888 -13.210 -23.115 1.00 76.38 183 VAL A N 1
ATOM 1473 C CA . VAL A 1 183 ? -3.900 -12.624 -24.459 1.00 76.38 183 VAL A CA 1
ATOM 1474 C C . VAL A 1 183 ? -2.474 -12.280 -24.895 1.00 76.38 183 VAL A C 1
ATOM 1476 O O . VAL A 1 183 ? -1.664 -11.794 -24.118 1.00 76.38 183 VAL A O 1
ATOM 1479 N N . ASP A 1 184 ? -2.135 -12.496 -26.166 1.00 69.62 184 ASP A N 1
ATOM 1480 C CA . ASP A 1 184 ? -0.764 -12.266 -26.666 1.00 69.62 184 ASP A CA 1
ATOM 1481 C C . ASP A 1 184 ? -0.416 -10.775 -26.895 1.00 69.62 184 ASP A C 1
ATOM 1483 O O . ASP A 1 184 ? 0.660 -10.429 -27.423 1.00 69.62 184 ASP A O 1
ATOM 1487 N N . THR A 1 185 ? -1.332 -9.877 -26.522 1.00 73.31 185 THR A N 1
ATOM 1488 C CA . THR A 1 185 ? -1.270 -8.430 -26.734 1.00 73.31 185 THR A CA 1
ATOM 1489 C C . THR A 1 185 ? -1.398 -7.669 -25.421 1.00 73.31 185 THR A C 1
ATOM 1491 O O . THR A 1 185 ? -2.220 -7.987 -24.574 1.00 73.31 185 THR A O 1
ATOM 1494 N N . TYR A 1 186 ? -0.583 -6.627 -25.277 1.00 77.19 186 TYR A N 1
ATOM 1495 C CA . TYR A 1 186 ? -0.647 -5.702 -24.149 1.00 77.19 186 TYR A CA 1
ATOM 1496 C C . TYR A 1 186 ? -1.857 -4.762 -24.280 1.00 77.19 186 TYR A C 1
ATOM 1498 O O . TYR A 1 186 ? -2.074 -4.208 -25.366 1.00 77.19 186 TYR A O 1
ATOM 1506 N N . HIS A 1 187 ? -2.550 -4.482 -23.172 1.00 79.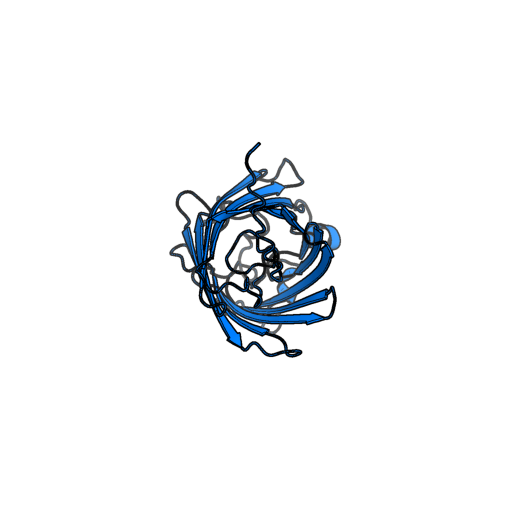62 187 HIS A N 1
ATOM 1507 C CA . HIS A 1 187 ? -3.649 -3.517 -23.115 1.00 79.62 187 HIS A CA 1
ATOM 1508 C C . HIS A 1 187 ? -3.471 -2.491 -21.990 1.00 79.62 187 HIS A C 1
ATOM 1510 O O . HIS A 1 187 ? -3.244 -2.833 -20.836 1.00 79.62 187 HIS A O 1
ATOM 1516 N N . GLU A 1 188 ? -3.702 -1.210 -22.300 1.00 79.81 188 GLU A N 1
ATOM 1517 C CA . GLU A 1 188 ? -3.675 -0.121 -21.299 1.00 79.81 188 GLU A CA 1
ATOM 1518 C C . GLU A 1 188 ? -4.845 -0.183 -20.292 1.00 79.81 188 GLU A C 1
ATOM 1520 O O . GLU A 1 188 ? -4.881 0.572 -19.321 1.00 79.81 188 GLU A O 1
ATOM 1525 N N . LEU A 1 189 ? -5.813 -1.073 -20.536 1.00 81.44 189 LEU A N 1
ATOM 1526 C CA . LEU A 1 189 ? -7.024 -1.279 -19.738 1.00 81.44 189 LEU A CA 1
ATOM 1527 C C . LEU A 1 189 ? -7.076 -2.673 -19.097 1.00 81.44 189 LEU A C 1
ATOM 1529 O O . LEU A 1 189 ? -8.156 -3.151 -18.757 1.00 81.44 189 LEU A O 1
ATOM 1533 N N . ALA A 1 190 ? -5.930 -3.339 -18.955 1.00 88.38 190 ALA A N 1
ATOM 1534 C CA . ALA A 1 190 ? -5.869 -4.608 -18.248 1.00 88.38 190 ALA A CA 1
ATOM 1535 C C . ALA A 1 190 ? -6.254 -4.451 -16.768 1.00 88.38 190 ALA A C 1
ATOM 1537 O O . ALA A 1 190 ? -6.134 -3.371 -16.177 1.00 88.38 190 ALA A O 1
ATOM 1538 N N . PHE A 1 191 ? -6.688 -5.558 -16.172 1.00 91.56 191 PHE A N 1
ATOM 1539 C CA . PHE A 1 191 ? -7.000 -5.652 -14.751 1.00 91.56 191 PHE A CA 1
ATOM 1540 C C . PHE A 1 191 ? -6.035 -6.613 -14.070 1.00 91.56 191 PHE A C 1
ATOM 1542 O O . PHE A 1 191 ? -5.678 -7.642 -14.637 1.00 91.56 191 PHE A O 1
ATOM 1549 N N . GLY A 1 192 ? -5.620 -6.271 -12.859 1.00 92.38 192 GLY A N 1
ATOM 1550 C CA . GLY A 1 192 ? -4.773 -7.065 -11.989 1.00 92.38 192 GLY A CA 1
ATOM 1551 C C . GLY A 1 192 ? -5.512 -7.470 -10.723 1.00 92.38 192 GLY A C 1
ATOM 1552 O O . GLY A 1 192 ? -6.416 -6.767 -10.269 1.00 92.38 192 GLY A O 1
ATOM 1553 N N . ILE A 1 193 ? -5.140 -8.619 -10.177 1.00 94.19 193 ILE A N 1
ATOM 1554 C CA . ILE A 1 193 ? -5.617 -9.143 -8.902 1.00 94.19 193 ILE A CA 1
ATOM 1555 C C . ILE A 1 193 ? -4.582 -8.792 -7.839 1.00 94.19 193 ILE A C 1
ATOM 1557 O O . ILE A 1 193 ? -3.381 -8.937 -8.062 1.00 94.19 193 ILE A O 1
ATOM 1561 N N . PHE A 1 194 ? -5.062 -8.376 -6.675 1.00 95.25 194 PHE A N 1
ATOM 1562 C CA . PHE A 1 194 ? -4.238 -8.167 -5.494 1.00 95.25 194 PHE A CA 1
ATOM 1563 C C . PHE A 1 194 ? -4.871 -8.862 -4.294 1.00 95.25 194 PHE A C 1
ATOM 1565 O O . PHE A 1 194 ? -6.096 -9.005 -4.209 1.00 95.25 194 PHE A O 1
ATOM 1572 N N . ALA A 1 195 ? -4.037 -9.310 -3.367 1.00 96.69 195 ALA A N 1
ATOM 1573 C CA . ALA A 1 195 ? -4.479 -10.004 -2.172 1.00 96.69 195 ALA A CA 1
ATOM 1574 C C . ALA A 1 195 ? -3.574 -9.681 -0.988 1.00 96.69 195 ALA A C 1
ATOM 1576 O O . ALA A 1 195 ? -2.375 -9.470 -1.146 1.00 96.69 195 ALA A O 1
ATOM 1577 N N . GLY A 1 196 ? -4.150 -9.689 0.207 1.00 96.62 196 GLY A N 1
ATOM 1578 C CA . GLY A 1 196 ? -3.419 -9.455 1.439 1.00 96.62 196 GLY A CA 1
ATOM 1579 C C . GLY A 1 196 ? -3.975 -10.257 2.596 1.00 96.62 196 GLY A C 1
ATOM 1580 O O . GLY A 1 196 ? -5.153 -10.617 2.646 1.00 96.62 196 GLY A O 1
ATOM 1581 N N . PHE A 1 197 ? -3.091 -10.535 3.533 1.00 97.06 197 PHE A N 1
ATOM 1582 C CA . PHE A 1 197 ? -3.362 -11.246 4.761 1.00 97.06 197 PHE A CA 1
ATOM 1583 C C . PHE A 1 197 ? -2.725 -10.483 5.912 1.00 97.06 197 PHE A C 1
ATOM 1585 O O . PHE A 1 197 ? -1.551 -10.118 5.853 1.00 97.06 197 PHE A O 1
ATOM 1592 N N . GLU A 1 198 ? -3.491 -10.280 6.974 1.00 96.44 198 GLU A N 1
ATOM 1593 C CA . GLU A 1 198 ? -3.017 -9.660 8.202 1.00 96.44 198 GLU A CA 1
ATOM 1594 C C . GLU A 1 198 ? -3.340 -10.552 9.399 1.00 96.44 198 GLU A C 1
ATOM 1596 O O . GLU A 1 198 ? -4.479 -10.976 9.594 1.00 96.44 198 GLU A O 1
ATOM 1601 N N . TYR A 1 199 ? -2.328 -10.798 10.228 1.00 96.25 199 TYR A N 1
ATOM 1602 C CA . TYR A 1 199 ? -2.469 -11.439 11.528 1.00 96.25 199 TYR A CA 1
ATOM 1603 C C . TYR A 1 199 ? -2.297 -10.405 12.646 1.00 96.25 199 TYR A C 1
ATOM 1605 O O . TYR A 1 199 ? -1.210 -9.852 12.846 1.00 96.25 199 TYR A O 1
ATOM 1613 N N . LYS A 1 200 ? -3.376 -10.163 13.391 1.00 93.69 200 LYS A N 1
ATOM 1614 C CA . LYS A 1 200 ? -3.459 -9.234 14.521 1.00 93.69 200 LYS A CA 1
ATOM 1615 C C . LYS A 1 200 ? -2.867 -9.863 15.775 1.00 93.69 200 LYS A C 1
ATOM 1617 O O . LYS A 1 200 ? -3.586 -10.378 16.624 1.00 93.69 200 LYS A O 1
ATOM 1622 N N . TYR A 1 201 ? -1.547 -9.811 15.911 1.00 92.25 201 TYR A N 1
ATOM 1623 C CA . TYR A 1 201 ? -0.895 -10.306 17.123 1.00 92.25 201 TYR A CA 1
ATOM 1624 C C . TYR A 1 201 ? -1.175 -9.398 18.336 1.00 92.25 201 TYR A C 1
ATOM 1626 O O . TYR A 1 201 ? -1.416 -9.881 19.440 1.00 92.25 201 TYR A O 1
ATOM 1634 N N . SER A 1 202 ? -1.163 -8.076 18.145 1.00 90.06 202 SER A N 1
ATOM 1635 C CA . SER A 1 202 ? -1.574 -7.089 19.153 1.00 90.06 202 SER A CA 1
ATOM 1636 C C . SER A 1 202 ? -1.888 -5.749 18.491 1.00 90.06 202 SER A C 1
ATOM 1638 O O . SER A 1 202 ? -1.427 -5.498 17.388 1.00 90.06 202 SER A O 1
ATOM 1640 N N . GLU A 1 203 ? -2.522 -4.810 19.197 1.00 80.12 203 GLU A N 1
ATOM 1641 C CA . GLU A 1 203 ? -2.754 -3.446 18.671 1.00 80.12 203 GLU A CA 1
ATOM 1642 C C . GLU A 1 203 ? -1.474 -2.721 18.193 1.00 80.12 203 GLU A C 1
ATOM 1644 O O . GLU A 1 203 ? -1.530 -1.771 17.410 1.00 80.12 203 GLU A O 1
ATOM 1649 N N . ARG A 1 204 ? -0.303 -3.154 18.674 1.00 87.62 204 ARG A N 1
ATOM 1650 C CA . ARG A 1 204 ? 1.002 -2.566 18.347 1.00 87.62 204 ARG A CA 1
ATOM 1651 C C . ARG A 1 204 ? 1.741 -3.313 17.244 1.00 87.62 204 ARG A C 1
ATOM 1653 O O . ARG A 1 204 ? 2.709 -2.782 16.714 1.00 87.62 204 ARG A O 1
ATOM 1660 N N . PHE A 1 205 ? 1.343 -4.538 16.932 1.00 90.00 205 PHE A N 1
ATOM 1661 C CA . PHE A 1 205 ? 2.088 -5.395 16.021 1.00 90.00 205 PHE A CA 1
ATOM 1662 C C . PHE A 1 205 ? 1.124 -6.336 15.316 1.00 90.00 205 PHE A C 1
ATOM 1664 O O . PHE A 1 205 ? 0.650 -7.303 15.910 1.00 90.00 205 PHE A O 1
ATOM 1671 N N . ASN A 1 206 ? 0.883 -6.051 14.043 1.00 94.44 206 ASN A N 1
ATOM 1672 C CA . ASN A 1 206 ? 0.151 -6.897 13.118 1.00 94.44 206 ASN A CA 1
ATOM 1673 C C . ASN A 1 206 ? 1.115 -7.331 12.022 1.00 94.44 206 ASN A C 1
ATOM 1675 O O . ASN A 1 206 ? 1.786 -6.478 11.445 1.00 94.44 206 ASN A O 1
ATOM 1679 N N . TYR A 1 207 ? 1.185 -8.627 11.739 1.00 96.81 207 TYR A N 1
ATOM 1680 C CA . TYR A 1 207 ? 2.017 -9.166 10.663 1.00 96.81 207 TYR A CA 1
ATOM 1681 C C . TYR A 1 207 ? 1.239 -9.165 9.359 1.00 96.81 207 TYR A C 1
ATOM 1683 O O . TYR A 1 207 ? 0.067 -9.539 9.355 1.00 96.81 207 TYR A O 1
ATOM 1691 N N . ILE A 1 208 ? 1.888 -8.771 8.269 1.00 96.56 208 ILE A N 1
ATOM 1692 C CA . ILE A 1 208 ? 1.247 -8.596 6.970 1.00 96.56 208 ILE A CA 1
ATOM 1693 C C . ILE A 1 208 ? 2.030 -9.323 5.890 1.00 96.56 208 ILE A C 1
ATOM 1695 O O . ILE A 1 208 ? 3.261 -9.272 5.846 1.00 96.56 208 ILE A O 1
ATOM 1699 N N . VAL A 1 209 ? 1.271 -9.964 5.008 1.00 96.88 209 VAL A N 1
ATOM 1700 C CA . VAL A 1 209 ? 1.725 -10.439 3.707 1.00 96.88 209 VAL A CA 1
ATOM 1701 C C . VAL A 1 209 ? 0.763 -9.900 2.667 1.00 96.88 209 VAL A C 1
ATOM 1703 O O . VAL A 1 209 ? -0.441 -10.123 2.787 1.00 96.88 209 VAL A O 1
ATOM 1706 N N . GLU A 1 210 ? 1.266 -9.240 1.637 1.00 94.88 210 GLU A N 1
ATOM 1707 C CA . GLU A 1 210 ? 0.443 -8.805 0.515 1.00 94.88 210 GLU A CA 1
ATOM 1708 C C . GLU A 1 210 ? 1.161 -8.972 -0.812 1.00 94.88 210 GLU A C 1
ATOM 1710 O O . GLU A 1 210 ? 2.387 -9.027 -0.883 1.00 94.88 210 GLU A O 1
ATOM 1715 N N . ILE A 1 211 ? 0.366 -9.138 -1.858 1.00 92.94 211 ILE A N 1
ATOM 1716 C CA . ILE A 1 211 ? 0.829 -9.280 -3.224 1.00 92.94 211 ILE A CA 1
ATOM 1717 C C . ILE A 1 211 ? -0.093 -8.486 -4.135 1.00 92.94 211 ILE A C 1
ATOM 1719 O O . ILE A 1 211 ? -1.322 -8.597 -4.050 1.00 92.94 211 ILE A O 1
ATOM 1723 N N . ASP A 1 212 ? 0.498 -7.719 -5.034 1.00 89.38 212 ASP A N 1
ATOM 1724 C CA . ASP A 1 212 ? -0.224 -7.023 -6.085 1.00 89.38 212 ASP A CA 1
ATOM 1725 C C . ASP A 1 212 ? 0.517 -7.123 -7.426 1.00 89.38 212 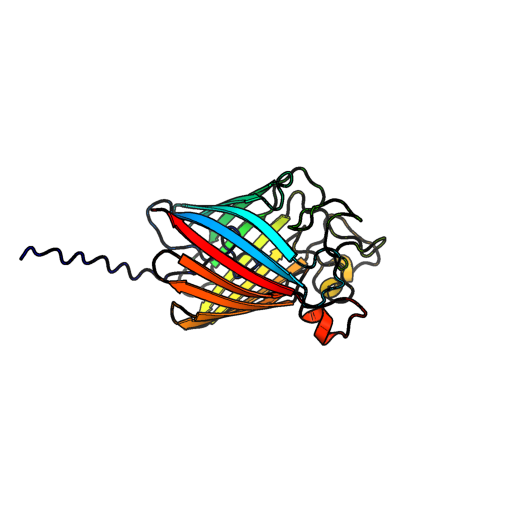ASP A C 1
ATOM 1727 O O . ASP A 1 212 ? 1.405 -7.956 -7.627 1.00 89.38 212 ASP A O 1
ATOM 1731 N N . GLY A 1 213 ? 0.109 -6.309 -8.400 1.00 79.81 213 GLY A N 1
ATOM 1732 C CA . GLY A 1 213 ? 0.781 -6.252 -9.691 1.00 79.81 213 GLY A CA 1
ATOM 1733 C C . GLY A 1 213 ? 2.230 -5.754 -9.618 1.00 79.81 213 GLY A C 1
ATOM 1734 O O . GLY A 1 213 ? 3.002 -5.953 -10.551 1.00 79.81 213 GLY A O 1
ATOM 1735 N N . ARG A 1 214 ? 2.665 -5.098 -8.560 1.00 79.00 214 ARG A N 1
ATOM 1736 C CA . ARG A 1 214 ? 4.020 -4.561 -8.488 1.00 79.00 214 ARG A CA 1
ATOM 1737 C C . ARG A 1 214 ? 4.876 -5.502 -7.672 1.00 79.00 214 ARG A C 1
ATOM 1739 O O . ARG A 1 214 ? 5.826 -6.058 -8.226 1.00 79.00 214 ARG A O 1
ATOM 1746 N N . ASP A 1 215 ? 4.457 -5.763 -6.442 1.00 86.56 215 ASP A N 1
ATOM 1747 C CA . ASP A 1 215 ? 5.350 -6.235 -5.403 1.00 86.56 215 ASP A CA 1
ATOM 1748 C C . ASP A 1 215 ? 4.716 -7.393 -4.607 1.00 86.56 215 ASP A C 1
ATOM 1750 O O . ASP A 1 215 ? 3.502 -7.491 -4.404 1.00 86.56 215 ASP A O 1
ATOM 1754 N N . LEU A 1 216 ? 5.565 -8.316 -4.154 1.00 91.19 216 LEU A N 1
ATOM 1755 C CA . LEU A 1 216 ? 5.292 -9.169 -3.004 1.00 91.19 216 LEU A CA 1
ATOM 1756 C C . LEU A 1 216 ? 5.917 -8.502 -1.778 1.00 91.19 216 LEU A C 1
ATOM 1758 O O . LEU A 1 216 ? 7.145 -8.378 -1.693 1.00 91.19 216 LEU A O 1
ATOM 1762 N N . THR A 1 217 ? 5.075 -8.145 -0.815 1.00 93.19 217 THR A N 1
ATOM 1763 C CA . THR A 1 217 ? 5.463 -7.369 0.363 1.00 93.19 217 THR A CA 1
ATOM 1764 C C . THR A 1 217 ? 5.202 -8.163 1.643 1.00 93.19 217 THR A C 1
ATOM 1766 O O . THR A 1 217 ? 4.157 -8.793 1.829 1.00 93.19 217 THR A O 1
ATOM 1769 N N . LEU A 1 218 ? 6.189 -8.157 2.542 1.00 96.12 218 LEU A N 1
ATOM 1770 C CA . LEU A 1 218 ? 6.066 -8.663 3.910 1.00 96.12 218 LEU A CA 1
ATOM 1771 C C . LEU A 1 218 ? 6.386 -7.541 4.877 1.00 96.12 218 LEU A C 1
ATOM 1773 O O . LEU A 1 218 ? 7.407 -6.872 4.736 1.00 96.12 218 LEU A O 1
ATOM 1777 N N . GLY A 1 219 ? 5.589 -7.395 5.923 1.00 95.44 219 GLY A N 1
ATOM 1778 C CA . GLY A 1 219 ? 5.846 -6.351 6.895 1.00 95.44 219 GLY A CA 1
ATOM 1779 C C . GLY A 1 219 ? 5.073 -6.516 8.180 1.00 95.44 219 GLY A C 1
ATOM 1780 O O . GLY A 1 219 ? 4.445 -7.542 8.457 1.00 95.44 219 GLY A O 1
ATOM 1781 N N . PHE A 1 220 ? 5.133 -5.468 8.981 1.00 94.06 220 PHE A N 1
ATOM 1782 C CA . PHE A 1 220 ? 4.253 -5.300 10.110 1.00 94.06 220 PHE A CA 1
ATOM 1783 C C . PHE A 1 220 ? 3.777 -3.863 10.194 1.00 94.06 220 PHE A C 1
ATOM 1785 O O . PHE A 1 220 ? 4.482 -2.926 9.822 1.00 94.06 220 PHE A O 1
ATOM 1792 N N . LYS A 1 221 ? 2.594 -3.689 10.768 1.00 93.62 221 LYS A N 1
ATOM 1793 C CA . LYS A 1 221 ? 2.078 -2.378 11.139 1.00 93.62 221 LYS A CA 1
ATOM 1794 C C . LYS A 1 221 ? 1.582 -2.380 12.565 1.00 93.62 221 LYS A C 1
ATOM 1796 O O . LYS A 1 221 ? 1.301 -3.424 13.151 1.00 93.62 221 LYS A O 1
ATOM 1801 N N . GLY A 1 222 ? 1.460 -1.196 13.129 1.00 90.88 222 GLY A N 1
ATOM 1802 C CA . GLY A 1 222 ? 1.067 -1.043 14.512 1.00 90.88 222 GLY A CA 1
ATOM 1803 C C . GLY A 1 222 ? 0.553 0.341 14.812 1.00 90.88 222 GLY A C 1
ATOM 1804 O O . GLY A 1 222 ? 0.613 1.255 13.986 1.00 90.88 222 GLY A O 1
ATOM 1805 N N . LYS A 1 223 ? 0.046 0.483 16.031 1.00 89.00 223 LYS A N 1
ATOM 1806 C CA . LYS A 1 223 ? -0.379 1.761 16.570 1.00 89.00 223 LYS A CA 1
ATOM 1807 C C . LYS A 1 223 ? 0.211 1.993 17.953 1.00 89.00 223 LYS A C 1
ATOM 1809 O O . LYS A 1 223 ? 0.136 1.143 18.838 1.00 89.00 223 LYS A O 1
ATOM 1814 N N . TYR A 1 224 ? 0.737 3.194 18.165 1.00 88.19 224 TYR A N 1
ATOM 1815 C CA . TYR A 1 224 ? 1.161 3.691 19.466 1.00 88.19 224 TYR A CA 1
ATOM 1816 C C . TYR A 1 224 ? 0.597 5.097 19.702 1.00 88.19 224 TYR A C 1
ATOM 1818 O O . TYR A 1 224 ? 1.039 6.088 19.121 1.00 88.19 224 TYR A O 1
ATOM 1826 N N . GLY A 1 225 ? -0.427 5.192 20.555 1.00 87.38 225 GLY A N 1
ATOM 1827 C CA . GLY A 1 225 ? -1.114 6.456 20.826 1.00 87.38 225 GLY A CA 1
ATOM 1828 C C . GLY A 1 225 ? -1.831 7.001 19.586 1.00 87.38 225 GLY A C 1
ATOM 1829 O O . GLY A 1 225 ? -2.786 6.394 19.103 1.00 87.38 225 GLY A O 1
ATOM 1830 N N . MET A 1 226 ? -1.396 8.163 19.093 1.00 87.94 226 MET A N 1
ATOM 1831 C CA . MET A 1 226 ? -1.930 8.790 17.871 1.00 87.94 226 MET A CA 1
ATOM 1832 C C . MET A 1 226 ? -1.162 8.396 16.606 1.00 87.94 226 MET A C 1
ATOM 1834 O O . MET A 1 226 ? -1.566 8.798 15.519 1.00 87.94 226 MET A O 1
ATOM 1838 N N . VAL A 1 227 ? -0.074 7.638 16.747 1.00 89.25 227 VAL A N 1
ATOM 1839 C CA . VAL A 1 227 ? 0.816 7.273 15.647 1.00 89.25 227 VAL A CA 1
ATOM 1840 C C . VAL A 1 227 ? 0.485 5.865 15.177 1.00 89.25 227 VAL A C 1
ATOM 1842 O O . VAL A 1 227 ? 0.557 4.920 15.960 1.00 89.25 227 VAL A O 1
ATOM 1845 N N . ASN A 1 228 ? 0.155 5.728 13.902 1.00 91.62 228 ASN A N 1
ATOM 1846 C CA . ASN A 1 228 ? 0.238 4.470 13.177 1.00 91.62 228 ASN A CA 1
ATOM 1847 C C . ASN A 1 228 ? 1.617 4.393 12.520 1.00 91.62 228 ASN A C 1
ATOM 1849 O O . ASN A 1 228 ? 2.127 5.412 12.060 1.00 91.62 228 ASN A O 1
ATOM 1853 N N . TYR A 1 229 ? 2.210 3.211 12.463 1.00 92.19 229 TYR A N 1
ATOM 1854 C CA . TYR A 1 229 ? 3.496 2.991 11.806 1.00 92.19 229 TYR A CA 1
ATOM 1855 C C . TYR A 1 229 ? 3.497 1.661 11.067 1.00 92.19 229 TYR A C 1
ATOM 1857 O O . TYR A 1 229 ? 2.736 0.755 11.421 1.00 92.19 229 TYR A O 1
ATOM 1865 N N . PHE A 1 230 ? 4.383 1.534 10.088 1.00 93.75 230 PHE A N 1
ATOM 1866 C CA . PHE A 1 230 ? 4.707 0.263 9.455 1.00 93.75 230 PHE A CA 1
ATOM 1867 C C . PHE A 1 230 ? 6.196 0.137 9.194 1.00 93.75 230 PHE A C 1
ATOM 1869 O O . PHE A 1 230 ? 6.929 1.122 9.156 1.00 93.75 230 PHE A O 1
ATOM 1876 N N . PHE A 1 231 ? 6.607 -1.103 9.003 1.00 94.62 231 PHE A N 1
ATOM 1877 C CA . PHE A 1 231 ? 7.889 -1.473 8.447 1.00 94.62 231 PHE A CA 1
ATOM 1878 C C . PHE A 1 231 ? 7.668 -2.667 7.531 1.00 94.62 231 PHE A C 1
ATOM 1880 O O . PHE A 1 231 ? 6.953 -3.604 7.895 1.00 94.62 231 PHE A O 1
ATOM 1887 N N . GLU A 1 232 ? 8.308 -2.665 6.377 1.00 94.25 232 GLU A N 1
ATOM 1888 C CA . GLU A 1 232 ? 8.103 -3.687 5.365 1.00 94.25 232 GLU A CA 1
ATOM 1889 C C . GLU A 1 232 ? 9.353 -3.947 4.538 1.00 94.25 232 GLU A C 1
ATOM 1891 O O . GLU A 1 232 ? 10.309 -3.169 4.517 1.00 94.25 232 GLU A O 1
ATOM 1896 N N . ILE A 1 233 ? 9.321 -5.081 3.854 1.00 94.00 233 ILE A N 1
ATOM 1897 C CA . ILE A 1 233 ? 10.235 -5.437 2.789 1.00 94.00 233 ILE A CA 1
ATOM 1898 C C . ILE A 1 233 ? 9.382 -5.663 1.545 1.00 94.00 233 ILE A C 1
ATOM 1900 O O . ILE A 1 233 ? 8.573 -6.594 1.523 1.00 94.00 233 ILE A O 1
ATOM 1904 N N . THR A 1 234 ? 9.571 -4.822 0.534 1.00 90.44 234 THR A N 1
ATOM 1905 C CA . THR A 1 234 ? 8.855 -4.878 -0.746 1.00 90.44 234 THR A CA 1
ATOM 1906 C C . THR A 1 234 ? 9.710 -5.553 -1.813 1.00 90.44 234 THR A C 1
ATOM 1908 O O . THR A 1 234 ? 10.931 -5.704 -1.655 1.00 90.44 234 THR A O 1
ATOM 1911 N N . LYS A 1 235 ? 9.081 -5.961 -2.917 1.00 87.44 235 LYS A N 1
ATOM 1912 C CA . LYS A 1 235 ? 9.737 -6.607 -4.068 1.00 87.44 235 LYS A CA 1
ATOM 1913 C C . LYS A 1 235 ? 10.420 -7.939 -3.734 1.00 87.44 235 LYS A C 1
ATOM 1915 O O . LYS A 1 235 ? 11.466 -8.294 -4.291 1.00 87.44 235 LYS A O 1
ATOM 1920 N N . LEU A 1 236 ? 9.873 -8.699 -2.782 1.00 89.69 236 LEU A N 1
ATOM 1921 C CA . LEU A 1 236 ? 10.452 -9.973 -2.331 1.00 89.69 236 LEU A CA 1
ATOM 1922 C C . LEU A 1 236 ? 10.484 -11.043 -3.421 1.00 89.69 236 LEU A C 1
ATOM 1924 O O . LEU A 1 236 ? 11.321 -11.952 -3.389 1.00 89.69 236 LEU A O 1
ATOM 1928 N N . GLU A 1 237 ? 9.608 -10.931 -4.413 1.00 85.88 237 GLU A N 1
ATOM 1929 C CA . GLU A 1 237 ? 9.611 -11.784 -5.588 1.00 85.88 237 GLU A CA 1
ATOM 1930 C C . GLU A 1 237 ? 10.969 -11.726 -6.313 1.00 85.88 237 GLU A C 1
ATOM 1932 O O . GLU A 1 237 ? 11.447 -12.756 -6.787 1.00 85.88 237 GLU A O 1
ATOM 1937 N N . LEU A 1 238 ? 11.685 -10.596 -6.296 1.00 84.75 238 LEU A N 1
ATOM 1938 C CA . LEU A 1 238 ? 13.024 -10.496 -6.891 1.00 84.75 238 LEU A CA 1
ATOM 1939 C C . LEU A 1 238 ? 14.021 -11.504 -6.295 1.00 84.75 238 LEU A C 1
ATOM 1941 O O . LEU A 1 238 ? 14.845 -12.063 -7.026 1.00 84.75 238 LEU A O 1
ATOM 1945 N N . TRP A 1 239 ? 13.933 -11.790 -4.992 1.00 85.62 239 TRP A N 1
ATOM 1946 C CA . TRP A 1 239 ? 14.740 -12.833 -4.351 1.00 85.62 239 TRP A CA 1
ATOM 1947 C C . TRP A 1 239 ? 14.249 -14.237 -4.681 1.00 85.62 239 TRP A C 1
ATOM 1949 O O . TRP A 1 239 ? 15.060 -15.088 -5.056 1.00 85.62 239 TRP A O 1
ATOM 1959 N N . ILE A 1 240 ? 12.938 -14.475 -4.583 1.00 83.94 240 ILE A N 1
ATOM 1960 C CA . ILE A 1 240 ? 12.326 -15.787 -4.852 1.00 83.94 240 ILE A CA 1
ATOM 1961 C C . ILE A 1 240 ? 12.677 -16.261 -6.267 1.00 83.94 240 ILE A C 1
ATOM 1963 O O . ILE A 1 240 ? 13.032 -17.423 -6.477 1.00 83.94 240 ILE A O 1
ATOM 1967 N N . TRP A 1 241 ? 12.649 -15.342 -7.230 1.00 79.31 241 TRP A N 1
ATOM 1968 C CA . TRP A 1 241 ? 12.872 -15.638 -8.640 1.00 79.31 241 TRP A CA 1
ATOM 1969 C C . TRP A 1 241 ? 14.295 -15.351 -9.132 1.00 79.31 241 TRP A C 1
ATOM 1971 O O . TRP A 1 241 ? 14.571 -15.509 -10.324 1.00 79.31 241 TRP A O 1
ATOM 1981 N N . ARG A 1 242 ? 15.215 -14.979 -8.230 1.00 81.12 242 ARG A N 1
ATOM 1982 C CA . ARG A 1 242 ? 16.636 -14.717 -8.526 1.00 81.12 242 ARG A CA 1
ATOM 1983 C C . ARG A 1 242 ? 16.832 -13.692 -9.648 1.00 81.12 242 ARG A C 1
ATOM 1985 O O . ARG A 1 242 ? 17.613 -13.916 -10.581 1.00 81.12 242 ARG A O 1
ATOM 1992 N N . ALA A 1 243 ? 16.117 -12.574 -9.566 1.00 79.75 243 ALA A N 1
ATOM 1993 C CA . ALA A 1 243 ? 16.263 -11.480 -10.513 1.00 79.75 243 ALA A CA 1
ATOM 1994 C C . ALA A 1 243 ? 17.718 -10.981 -10.529 1.00 79.75 243 ALA A C 1
ATOM 1996 O O . ALA A 1 243 ? 18.333 -10.736 -9.491 1.00 79.75 243 ALA A O 1
ATOM 1997 N N . LYS A 1 244 ? 18.304 -10.853 -11.724 1.00 77.56 244 LYS A N 1
ATOM 1998 C CA . LYS A 1 244 ? 19.677 -10.355 -11.862 1.00 77.56 244 LYS A CA 1
ATOM 1999 C C . LYS A 1 244 ? 19.687 -8.844 -11.671 1.00 77.56 244 LYS A C 1
ATOM 2001 O O . LYS A 1 244 ? 18.978 -8.140 -12.383 1.00 77.56 244 LYS A O 1
ATOM 2006 N N . SER A 1 245 ? 20.532 -8.364 -10.760 1.00 78.19 245 SER A N 1
ATOM 2007 C CA . SER A 1 245 ? 20.791 -6.932 -10.545 1.00 78.19 245 SER A CA 1
ATOM 2008 C C . SER A 1 245 ? 19.592 -6.107 -10.048 1.00 78.19 245 SER A C 1
ATOM 2010 O O . SER A 1 245 ? 19.659 -4.880 -10.087 1.00 78.19 245 SER A O 1
ATOM 2012 N N . LEU A 1 246 ? 18.537 -6.758 -9.552 1.00 81.75 246 LEU A N 1
ATOM 2013 C CA . LEU A 1 246 ? 17.383 -6.139 -8.896 1.00 81.75 246 LEU A CA 1
ATOM 2014 C C . LEU A 1 246 ? 17.279 -6.693 -7.474 1.00 81.75 246 LEU A C 1
ATOM 2016 O O . LEU A 1 246 ? 17.582 -7.866 -7.247 1.00 81.75 246 LEU A O 1
ATOM 2020 N N . TYR A 1 247 ? 16.894 -5.848 -6.522 1.00 84.94 247 TYR A N 1
ATOM 2021 C CA . TYR A 1 247 ? 16.931 -6.179 -5.101 1.00 84.94 247 TYR A CA 1
ATOM 2022 C C . TYR A 1 247 ? 15.662 -5.690 -4.403 1.00 84.94 247 TYR A C 1
ATOM 2024 O O . TYR A 1 247 ? 15.165 -4.622 -4.766 1.00 84.94 247 TYR A O 1
ATOM 2032 N N . PRO A 1 248 ? 15.175 -6.425 -3.388 1.00 89.69 248 PRO A N 1
ATOM 2033 C CA . PRO A 1 248 ? 14.120 -5.948 -2.511 1.00 89.69 248 PRO A CA 1
ATOM 2034 C C . PRO A 1 248 ? 14.488 -4.631 -1.839 1.00 89.69 248 PRO A C 1
ATOM 2036 O O . PRO A 1 248 ? 15.666 -4.251 -1.748 1.00 89.69 248 PRO A O 1
ATOM 2039 N N . ARG A 1 249 ? 13.464 -3.955 -1.336 1.00 89.56 249 ARG A N 1
ATOM 2040 C CA . ARG A 1 249 ? 13.598 -2.677 -0.638 1.00 89.56 249 ARG A CA 1
ATOM 2041 C C . ARG A 1 249 ? 13.047 -2.819 0.766 1.00 89.56 249 ARG A C 1
ATOM 2043 O O . ARG A 1 249 ? 12.147 -3.617 0.992 1.00 89.56 249 ARG A O 1
ATOM 2050 N N . ILE A 1 250 ? 13.603 -2.066 1.703 1.00 91.88 250 ILE A N 1
ATOM 2051 C CA . ILE A 1 250 ? 13.024 -1.898 3.033 1.00 91.88 250 ILE A CA 1
ATOM 2052 C C . ILE A 1 250 ? 12.286 -0.572 3.031 1.00 91.88 250 ILE A C 1
ATOM 2054 O O . ILE A 1 250 ? 12.870 0.434 2.629 1.00 91.88 250 ILE A O 1
ATOM 2058 N N . ALA A 1 251 ? 11.057 -0.561 3.530 1.00 91.12 251 ALA A N 1
ATOM 2059 C CA . ALA A 1 251 ? 10.310 0.664 3.734 1.00 91.12 251 ALA A CA 1
ATOM 2060 C C . ALA A 1 251 ? 9.798 0.791 5.171 1.00 91.12 251 ALA A C 1
ATOM 2062 O O . ALA A 1 251 ? 9.635 -0.182 5.909 1.00 91.12 251 ALA A O 1
ATOM 2063 N N . PHE A 1 252 ? 9.623 2.037 5.587 1.00 91.56 252 PHE A N 1
ATOM 2064 C CA . PHE A 1 252 ? 9.080 2.424 6.879 1.00 91.56 252 PHE A CA 1
ATOM 2065 C C . PHE A 1 252 ? 8.278 3.699 6.688 1.00 91.56 252 PHE A C 1
ATOM 2067 O O . PHE A 1 252 ? 8.714 4.614 5.992 1.00 91.56 252 PHE A O 1
ATOM 2074 N N . GLY A 1 253 ? 7.168 3.808 7.395 1.00 90.88 253 GLY A N 1
ATOM 2075 C CA . GLY A 1 253 ? 6.406 5.039 7.406 1.00 90.88 253 GLY A CA 1
ATOM 2076 C C . GLY A 1 253 ? 5.524 5.155 8.624 1.00 90.88 253 GLY A C 1
ATOM 2077 O O . GLY A 1 253 ? 5.432 4.262 9.479 1.00 90.88 253 GLY A O 1
ATOM 2078 N N . TRP A 1 254 ? 4.892 6.313 8.721 1.00 90.81 254 TRP A N 1
ATOM 2079 C CA . TRP A 1 254 ? 4.064 6.666 9.857 1.00 90.81 254 TRP A CA 1
ATOM 2080 C C . TRP A 1 254 ? 2.911 7.568 9.441 1.00 90.81 254 TRP A C 1
ATOM 2082 O O . TRP A 1 254 ? 3.005 8.349 8.501 1.00 90.81 254 TRP A O 1
ATOM 2092 N N . MET A 1 255 ? 1.821 7.499 10.201 1.00 90.50 255 MET A N 1
ATOM 2093 C CA . MET A 1 255 ? 0.703 8.431 10.122 1.00 90.50 255 MET A CA 1
ATOM 2094 C C . MET A 1 255 ? 0.294 8.883 11.520 1.00 90.50 255 MET A C 1
ATOM 2096 O O . MET A 1 255 ? 0.066 8.067 12.410 1.00 90.50 255 MET A O 1
ATOM 2100 N N . ILE A 1 256 ? 0.132 10.185 11.712 1.00 90.25 256 ILE A N 1
ATOM 2101 C CA . ILE A 1 256 ? -0.414 10.784 12.926 1.00 90.25 256 ILE A CA 1
ATOM 2102 C C . ILE A 1 256 ? -1.891 11.079 12.698 1.00 90.25 256 ILE A C 1
ATOM 2104 O O . ILE A 1 256 ? -2.249 11.786 11.757 1.00 90.25 256 ILE A O 1
ATOM 2108 N N . ARG A 1 257 ? -2.750 10.587 13.595 1.00 88.38 257 ARG A N 1
ATOM 2109 C CA . ARG A 1 257 ? -4.160 10.988 13.646 1.00 88.38 257 ARG A CA 1
ATOM 2110 C C . ARG A 1 257 ? -4.278 12.393 14.239 1.00 88.38 257 ARG A C 1
ATOM 2112 O O . ARG A 1 257 ? -3.950 12.598 15.408 1.00 88.38 257 ARG A O 1
ATOM 2119 N N . ILE A 1 258 ? -4.797 13.328 13.454 1.00 84.56 258 ILE A N 1
ATOM 2120 C CA . ILE A 1 258 ? -5.127 14.691 13.873 1.00 84.56 258 ILE A CA 1
ATOM 2121 C C . ILE A 1 258 ? -6.608 14.687 14.280 1.00 84.56 258 ILE A C 1
ATOM 2123 O O . ILE A 1 258 ? -7.458 14.198 13.534 1.00 84.56 258 ILE A O 1
ATOM 2127 N N . LYS A 1 259 ? -6.888 15.123 15.513 1.00 65.31 259 LYS A N 1
ATOM 2128 C CA . LYS A 1 259 ? -8.246 15.180 16.075 1.00 65.31 259 LYS A CA 1
ATOM 2129 C C . LYS A 1 259 ? -9.121 16.195 15.355 1.00 65.31 259 LYS A C 1
ATOM 2131 O O . LYS A 1 259 ? -8.601 17.294 15.069 1.00 65.31 259 LYS A O 1
#

Foldseek 3Di:
DDDDPPDPPPPDVDDQDFDAWQDPPNDHALFDGDDQDKWKKKKKKKKAFPDPPWPCRIFIFGMKIKIDHPRFKIKMWTRLDPPQIFIKIKGFPDDDPQFWTKMKIKIGLTDAQAQHRQGRDPPSRDGPQQPDDDQLHAAGRNIKIKMKTWGDDDQKIKIKIKIAHPQAASGPPLNVQWPCVVPPGHDSGIMGMKIKMWGPPDQAWIWIFIDGRRWTKTWIWHDDDQKTKIKIKIRCVCVVVVPPPGGIMIMMMMMGIDD